Protein AF-A0A166WV83-F1 (afdb_monomer)

Structure (mmCIF, N/CA/C/O backbone):
data_AF-A0A166WV83-F1
#
_entry.id   AF-A0A166WV83-F1
#
loop_
_atom_site.group_PDB
_atom_site.id
_atom_site.type_symbol
_atom_site.label_atom_id
_atom_site.label_alt_id
_atom_site.label_comp_id
_atom_site.label_asym_id
_atom_site.label_entity_id
_atom_site.label_seq_id
_atom_site.pdbx_PDB_ins_code
_atom_site.Cartn_x
_atom_site.Cartn_y
_atom_site.Cartn_z
_atom_site.occupancy
_atom_site.B_iso_or_equiv
_atom_site.auth_seq_id
_atom_site.auth_comp_id
_atom_site.auth_asym_id
_atom_site.auth_atom_id
_atom_site.pdbx_PDB_model_num
ATOM 1 N N . MET A 1 1 ? 22.698 -2.452 -12.117 1.00 82.88 1 MET A N 1
ATOM 2 C CA . MET A 1 1 ? 23.534 -3.157 -13.103 1.00 82.88 1 MET A CA 1
ATOM 3 C C . MET A 1 1 ? 23.878 -2.176 -14.211 1.00 82.88 1 MET A C 1
ATOM 5 O O . MET A 1 1 ? 22.991 -1.380 -14.522 1.00 82.88 1 MET A O 1
ATOM 9 N N . PRO A 1 2 ? 25.114 -2.207 -14.736 1.00 89.31 2 PRO A N 1
ATOM 10 C CA . PRO A 1 2 ? 25.558 -1.357 -15.845 1.00 89.31 2 PRO A CA 1
ATOM 11 C C . PRO A 1 2 ? 24.653 -1.468 -17.080 1.00 89.31 2 PRO A C 1
ATOM 13 O O . PRO A 1 2 ? 24.077 -2.538 -17.332 1.00 89.31 2 PRO A O 1
ATOM 16 N N . GLN A 1 3 ? 24.520 -0.374 -17.833 1.00 90.44 3 GLN A N 1
ATOM 17 C CA . GLN A 1 3 ? 23.728 -0.304 -19.067 1.00 90.44 3 GLN A CA 1
ATOM 18 C C . GLN A 1 3 ? 24.507 0.348 -20.216 1.00 90.44 3 GLN A C 1
ATOM 20 O O . GLN A 1 3 ? 25.328 1.237 -20.006 1.00 90.44 3 GLN A O 1
ATOM 25 N N . ASP A 1 4 ? 24.199 -0.065 -21.442 1.00 90.50 4 ASP A N 1
ATOM 26 C CA . ASP A 1 4 ? 24.723 0.485 -22.691 1.00 90.50 4 ASP A CA 1
ATOM 27 C C . ASP A 1 4 ? 26.262 0.634 -22.659 1.00 90.50 4 ASP A C 1
ATOM 29 O O . ASP A 1 4 ? 26.983 -0.357 -22.546 1.00 90.50 4 ASP A O 1
ATOM 33 N N . PHE A 1 5 ? 26.774 1.868 -22.727 1.00 89.19 5 PHE A N 1
ATOM 34 C CA . PHE A 1 5 ? 28.209 2.179 -22.738 1.00 89.19 5 PHE A CA 1
ATOM 35 C C . PHE A 1 5 ? 28.907 2.008 -21.379 1.00 89.19 5 PHE A C 1
ATOM 37 O O . PHE A 1 5 ? 30.134 2.062 -21.322 1.00 89.19 5 PHE A O 1
ATOM 44 N N . GLU A 1 6 ? 28.162 1.791 -20.292 1.00 89.69 6 GLU A N 1
ATOM 45 C CA . GLU A 1 6 ? 28.741 1.444 -18.987 1.00 89.69 6 GLU A CA 1
ATOM 46 C C . GLU A 1 6 ? 29.258 -0.004 -18.957 1.00 89.69 6 GLU A C 1
ATOM 48 O O . GLU A 1 6 ? 30.032 -0.367 -18.071 1.00 89.69 6 GLU A O 1
ATOM 53 N N . ILE A 1 7 ? 28.836 -0.841 -19.912 1.00 89.75 7 ILE A N 1
ATOM 54 C CA . ILE A 1 7 ? 29.306 -2.220 -20.052 1.00 89.75 7 ILE A CA 1
ATOM 55 C C . ILE A 1 7 ? 30.644 -2.189 -20.795 1.00 89.75 7 ILE A C 1
ATOM 57 O O . ILE A 1 7 ? 30.707 -1.943 -22.000 1.00 89.75 7 ILE A O 1
ATOM 61 N N . THR A 1 8 ? 31.730 -2.432 -20.064 1.00 88.31 8 THR A N 1
ATOM 62 C CA . THR A 1 8 ? 33.105 -2.391 -20.591 1.00 88.31 8 THR A CA 1
ATOM 63 C C . THR A 1 8 ? 33.718 -3.777 -20.792 1.00 88.31 8 THR A C 1
ATOM 65 O O . THR A 1 8 ? 34.842 -3.880 -21.289 1.00 88.31 8 THR A O 1
ATOM 68 N N . ASP A 1 9 ? 32.981 -4.844 -20.464 1.00 88.81 9 ASP A N 1
ATOM 69 C CA . ASP A 1 9 ? 33.415 -6.227 -20.645 1.00 88.81 9 ASP A CA 1
ATOM 70 C C . ASP A 1 9 ? 33.797 -6.505 -22.114 1.00 88.81 9 ASP A C 1
ATOM 72 O O . ASP A 1 9 ? 33.071 -6.119 -23.034 1.00 88.81 9 ASP A O 1
ATOM 76 N N . PRO A 1 10 ? 34.923 -7.189 -22.386 1.00 87.12 10 PRO A N 1
ATOM 77 C CA . PRO A 1 10 ? 35.398 -7.407 -23.753 1.00 87.12 10 PRO A CA 1
ATOM 78 C C . PRO A 1 10 ? 34.563 -8.437 -24.523 1.00 87.12 10 PRO A C 1
ATOM 80 O O . PRO A 1 10 ? 34.426 -8.325 -25.744 1.00 87.12 10 PRO A O 1
ATOM 83 N N . LYS A 1 11 ? 34.021 -9.441 -23.825 1.00 91.88 11 LYS A N 1
ATOM 84 C CA . LYS A 1 11 ? 33.163 -10.497 -24.374 1.00 91.88 11 LYS A CA 1
ATOM 85 C C . LYS A 1 11 ? 31.974 -10.715 -23.447 1.00 91.88 11 LYS A C 1
ATOM 87 O O . LYS A 1 11 ? 32.163 -10.938 -22.253 1.00 91.88 11 LYS A O 1
ATOM 92 N N . ILE A 1 12 ? 30.774 -10.683 -24.010 1.00 92.75 12 ILE A N 1
ATOM 93 C CA . ILE A 1 12 ? 29.511 -10.828 -23.286 1.00 92.75 12 ILE A CA 1
ATOM 94 C C . ILE A 1 12 ? 28.619 -11.849 -23.982 1.00 92.75 12 ILE A C 1
ATOM 96 O O . ILE A 1 12 ? 28.647 -11.968 -25.205 1.00 92.75 12 ILE A O 1
ATOM 100 N N . MET A 1 13 ? 27.812 -12.568 -23.212 1.00 93.50 13 MET A N 1
ATOM 101 C CA . MET A 1 13 ? 26.673 -13.307 -23.750 1.00 93.50 13 MET A CA 1
ATOM 102 C C . MET A 1 13 ? 25.487 -12.359 -23.877 1.00 93.50 13 MET A C 1
ATOM 104 O O . MET A 1 13 ? 25.220 -11.579 -22.959 1.00 93.50 13 MET A O 1
ATOM 108 N N . VAL A 1 14 ? 24.771 -12.435 -24.995 1.00 93.50 14 VAL A N 1
ATOM 109 C CA . VAL A 1 14 ? 23.623 -11.564 -25.269 1.00 93.50 14 VAL A CA 1
ATOM 110 C C . VAL A 1 14 ? 22.351 -12.392 -25.305 1.00 93.50 14 VAL A C 1
ATOM 112 O O . VAL A 1 14 ? 22.252 -13.351 -26.060 1.00 93.50 14 VAL A O 1
ATOM 115 N N . LEU A 1 15 ? 21.376 -12.019 -24.488 1.00 92.75 15 LEU A N 1
ATOM 116 C CA . LEU A 1 15 ? 20.026 -12.551 -24.503 1.00 92.75 15 LEU A CA 1
ATOM 117 C C . LEU A 1 15 ? 19.149 -11.636 -25.362 1.00 92.75 15 LEU A C 1
ATOM 119 O O . LEU A 1 15 ? 18.958 -10.464 -25.034 1.00 92.75 15 LEU A O 1
ATOM 123 N N . GLU A 1 16 ? 18.598 -12.185 -26.437 1.00 88.12 16 GLU A N 1
ATOM 124 C CA . GLU A 1 16 ? 17.662 -11.499 -27.326 1.00 88.12 16 GLU A CA 1
ATOM 125 C C . GLU A 1 16 ? 16.414 -12.372 -27.477 1.00 88.12 16 GLU A C 1
ATOM 127 O O . GLU A 1 16 ? 16.495 -13.521 -27.913 1.00 88.12 16 GLU A O 1
ATOM 132 N N . ASN A 1 17 ? 15.252 -11.864 -27.055 1.00 83.19 17 ASN A N 1
ATOM 133 C CA . ASN A 1 17 ? 13.959 -12.556 -27.171 1.00 83.19 17 ASN A CA 1
ATOM 134 C C . ASN A 1 17 ? 13.954 -14.007 -26.633 1.00 83.19 17 ASN A C 1
ATOM 136 O O . ASN A 1 17 ? 13.277 -14.883 -27.166 1.00 83.19 17 ASN A O 1
ATOM 140 N N . GLY A 1 18 ? 14.727 -14.274 -25.574 1.00 82.44 18 GLY A N 1
ATOM 141 C CA . GLY A 1 18 ? 14.840 -15.599 -24.949 1.00 82.44 18 GLY A CA 1
ATOM 142 C C . GLY A 1 18 ? 15.911 -16.517 -25.550 1.00 82.44 18 GLY A C 1
ATOM 143 O O . GLY A 1 18 ? 16.165 -17.582 -24.991 1.00 82.44 18 GLY A O 1
ATOM 144 N N . SER A 1 19 ? 16.578 -16.104 -26.630 1.00 88.50 19 SER A N 1
ATOM 145 C CA . SER A 1 19 ? 17.713 -16.825 -27.215 1.00 88.50 19 SER A CA 1
ATOM 146 C C . SER A 1 19 ? 19.030 -16.225 -26.730 1.00 88.50 19 SER A C 1
ATOM 148 O O . SER A 1 19 ? 19.246 -15.020 -26.836 1.00 88.50 19 SER A O 1
ATOM 150 N N . VAL A 1 20 ? 19.915 -17.061 -26.183 1.00 90.56 20 VAL A N 1
ATOM 151 C CA . VAL A 1 20 ? 21.263 -16.640 -25.778 1.00 90.56 20 VAL A CA 1
ATOM 152 C C . VAL A 1 20 ? 22.207 -16.808 -26.963 1.00 90.56 20 VAL A C 1
ATOM 154 O O . VAL A 1 20 ? 22.471 -17.926 -27.402 1.00 90.56 20 VAL A O 1
ATOM 157 N N . ALA A 1 21 ? 22.734 -15.698 -27.463 1.00 89.31 21 ALA A N 1
ATOM 158 C CA . ALA A 1 21 ? 23.853 -15.669 -28.387 1.00 89.31 21 ALA A CA 1
ATOM 159 C C . ALA A 1 21 ? 25.169 -15.629 -27.597 1.00 89.31 21 ALA A C 1
ATOM 161 O O . ALA A 1 21 ? 25.257 -14.984 -26.548 1.00 89.31 21 ALA A O 1
ATOM 162 N N . GLY A 1 22 ? 26.163 -16.365 -28.106 1.00 78.62 22 GLY A N 1
ATOM 163 C CA . GLY A 1 22 ? 27.440 -16.654 -27.450 1.00 78.62 22 GLY A CA 1
ATOM 164 C C . GLY A 1 22 ? 28.304 -15.430 -27.117 1.00 78.62 22 GLY A C 1
ATOM 165 O O . GLY A 1 22 ? 27.828 -14.299 -27.138 1.00 78.62 22 GLY A O 1
ATOM 166 N N . PRO A 1 23 ? 29.594 -15.630 -26.796 1.00 88.00 23 PRO A N 1
ATOM 167 C CA . PRO A 1 23 ? 30.462 -14.532 -26.394 1.00 88.00 23 PRO A CA 1
ATOM 168 C C . PRO A 1 23 ? 30.727 -13.592 -27.579 1.00 88.00 23 PRO A C 1
ATOM 170 O O . PRO A 1 23 ? 31.572 -13.858 -28.435 1.00 88.00 23 PRO A O 1
ATOM 173 N N . LEU A 1 24 ? 30.004 -12.478 -27.618 1.00 92.12 24 LEU A N 1
ATOM 174 C CA . LEU A 1 24 ? 30.136 -11.407 -28.597 1.00 92.12 24 LEU A CA 1
ATOM 175 C C . LEU A 1 24 ? 30.929 -10.249 -27.999 1.00 92.12 24 LEU A C 1
ATOM 177 O O . LEU A 1 24 ? 30.899 -10.003 -26.794 1.00 92.12 24 LEU A O 1
ATOM 181 N N . THR A 1 25 ? 31.630 -9.498 -28.844 1.00 92.56 25 THR A N 1
ATOM 182 C CA . THR A 1 25 ? 32.292 -8.270 -28.399 1.00 92.56 25 THR A CA 1
ATOM 183 C C . THR A 1 25 ? 31.255 -7.193 -28.113 1.00 92.56 25 THR A C 1
ATOM 185 O O . THR A 1 25 ? 30.440 -6.883 -28.981 1.00 92.56 25 THR A O 1
ATOM 188 N N . THR A 1 26 ? 31.333 -6.541 -26.953 1.00 90.88 26 THR A N 1
ATOM 189 C CA . THR A 1 26 ? 30.381 -5.484 -26.563 1.00 90.88 26 THR A CA 1
ATOM 190 C C . THR A 1 26 ? 30.281 -4.372 -27.607 1.00 90.88 26 THR A C 1
ATOM 192 O O . THR A 1 26 ? 29.186 -3.944 -27.954 1.00 90.88 26 THR A O 1
ATOM 195 N N . LYS A 1 27 ? 31.405 -3.980 -28.224 1.00 90.81 27 LYS A N 1
ATOM 196 C CA . LYS A 1 27 ? 31.426 -3.008 -29.333 1.00 90.81 27 LYS A CA 1
ATOM 197 C C . LYS A 1 27 ? 30.583 -3.443 -30.536 1.00 90.81 27 LYS A C 1
ATOM 199 O O . LYS A 1 27 ? 29.893 -2.616 -31.120 1.00 90.81 27 LYS A O 1
ATOM 204 N N . TYR A 1 28 ? 30.635 -4.725 -30.901 1.00 91.69 28 TYR A N 1
ATOM 205 C CA . TYR A 1 28 ? 29.861 -5.270 -32.018 1.00 91.69 28 TYR A CA 1
ATOM 206 C C . TYR A 1 28 ? 28.361 -5.242 -31.713 1.00 91.69 28 TYR A C 1
ATOM 208 O O . TYR A 1 28 ? 27.565 -4.828 -32.553 1.00 91.69 28 TYR A O 1
ATOM 216 N N . VAL A 1 29 ? 27.986 -5.606 -30.488 1.00 90.38 29 VAL A N 1
ATOM 217 C CA . VAL A 1 29 ? 26.593 -5.577 -30.027 1.00 90.38 29 VAL A CA 1
ATOM 218 C C . VAL A 1 29 ? 26.066 -4.140 -30.013 1.00 90.38 29 VAL A C 1
ATOM 220 O O . VAL A 1 29 ? 25.049 -3.862 -30.637 1.00 90.38 29 VAL A O 1
ATOM 223 N N . LEU A 1 30 ? 26.806 -3.205 -29.406 1.00 90.06 30 LEU A N 1
ATOM 224 C CA . LEU A 1 30 ? 26.439 -1.785 -29.360 1.00 90.06 30 LEU A CA 1
ATOM 225 C C . LEU A 1 30 ? 26.357 -1.142 -30.752 1.00 90.06 30 LEU A C 1
ATOM 227 O O . LEU A 1 30 ? 25.531 -0.262 -30.954 1.00 90.06 30 LEU A O 1
ATOM 231 N N . SER A 1 31 ? 27.174 -1.578 -31.719 1.00 89.75 31 SER A N 1
ATOM 232 C CA . SER A 1 31 ? 27.101 -1.067 -33.099 1.00 89.75 31 SER A CA 1
ATOM 233 C C . SER A 1 31 ? 25.865 -1.527 -33.874 1.00 89.75 31 SER A C 1
ATOM 235 O O . SER A 1 31 ? 25.466 -0.863 -34.826 1.00 89.75 31 SER A O 1
ATOM 237 N N . LYS A 1 32 ? 25.283 -2.669 -33.494 1.00 88.81 32 LYS A N 1
ATOM 238 C CA . LYS A 1 32 ? 24.082 -3.229 -34.129 1.00 88.81 32 LYS A CA 1
ATOM 239 C C . LYS A 1 32 ? 22.786 -2.768 -33.468 1.00 88.81 32 LYS A C 1
ATOM 241 O O . LYS A 1 32 ? 21.733 -2.874 -34.084 1.00 88.81 32 LYS A O 1
ATOM 246 N N . LEU A 1 33 ? 22.885 -2.288 -32.234 1.00 89.00 33 LEU A N 1
ATOM 247 C CA . LEU A 1 33 ? 21.777 -1.822 -31.418 1.00 89.00 33 LEU A CA 1
ATOM 248 C C . LEU A 1 33 ? 21.267 -0.459 -31.912 1.00 89.00 33 LEU A C 1
ATOM 250 O O . LEU A 1 33 ? 22.064 0.463 -32.117 1.00 89.00 33 LEU A O 1
ATOM 254 N N . ASP A 1 34 ? 19.948 -0.277 -32.011 1.00 88.94 34 ASP A N 1
ATOM 255 C CA . ASP A 1 34 ? 19.394 1.073 -32.171 1.00 88.94 34 ASP A CA 1
ATOM 256 C C . ASP A 1 34 ? 19.321 1.765 -30.805 1.00 88.94 34 ASP A C 1
ATOM 258 O O . ASP A 1 34 ? 18.407 1.548 -30.009 1.00 88.94 34 ASP A O 1
ATOM 262 N N . VAL A 1 35 ? 20.269 2.670 -30.552 1.00 85.50 35 VAL A N 1
ATOM 263 C CA . VAL A 1 35 ? 20.374 3.442 -29.303 1.00 85.50 35 VAL A CA 1
ATOM 264 C C . VAL A 1 35 ? 19.108 4.228 -28.937 1.00 85.50 35 VAL A C 1
ATOM 266 O O . VAL A 1 35 ? 18.963 4.644 -27.781 1.00 85.50 35 VAL A O 1
ATOM 269 N N . LYS A 1 36 ? 18.180 4.475 -29.871 1.00 86.44 36 LYS A N 1
ATOM 270 C CA . LYS A 1 36 ? 16.923 5.185 -29.583 1.00 86.44 36 LYS A CA 1
ATOM 271 C C . LYS A 1 36 ? 15.842 4.257 -29.042 1.00 86.44 36 LYS A C 1
ATOM 273 O O . LYS A 1 36 ? 15.095 4.669 -28.152 1.00 86.44 36 LYS A O 1
ATOM 278 N N . THR A 1 37 ? 15.739 3.040 -29.562 1.00 88.50 37 THR A N 1
ATOM 279 C CA . THR A 1 37 ? 14.654 2.104 -29.231 1.00 88.50 37 THR A CA 1
ATOM 280 C C . THR A 1 37 ? 15.093 1.004 -28.286 1.00 88.50 37 THR A C 1
ATOM 282 O O . THR A 1 37 ? 14.283 0.532 -27.493 1.00 88.50 37 THR A O 1
ATOM 285 N N . GLU A 1 38 ? 16.360 0.630 -28.320 1.00 91.62 38 GLU A N 1
ATOM 286 C CA . GLU A 1 38 ? 16.912 -0.514 -27.615 1.00 91.62 38 GLU A CA 1
ATOM 287 C C . GLU A 1 38 ? 17.983 -0.068 -26.618 1.00 91.62 38 GLU A C 1
ATOM 289 O O . GLU A 1 38 ? 18.576 1.010 -26.718 1.00 91.62 38 GLU A O 1
ATOM 294 N N . SER A 1 39 ? 18.177 -0.884 -25.590 1.00 91.19 39 SER A N 1
ATOM 295 C CA . SER A 1 39 ? 19.200 -0.699 -24.568 1.00 91.19 39 SER A CA 1
ATOM 296 C C . SER A 1 39 ? 19.771 -2.055 -24.189 1.00 91.19 39 SER A C 1
ATOM 298 O O . SER A 1 39 ? 19.022 -3.018 -24.005 1.00 91.19 39 SER A O 1
ATOM 300 N N . LEU A 1 40 ? 21.091 -2.123 -24.060 1.00 92.56 40 LEU A N 1
ATOM 301 C CA . LEU A 1 40 ? 21.800 -3.307 -23.598 1.00 92.56 40 LEU A CA 1
ATOM 302 C C . LEU A 1 40 ? 21.925 -3.234 -22.075 1.00 92.56 40 LEU A C 1
ATOM 304 O O . LEU A 1 40 ? 22.541 -2.316 -21.537 1.00 92.56 40 LEU A O 1
ATOM 308 N N . ARG A 1 41 ? 21.348 -4.195 -21.354 1.00 92.12 41 ARG A N 1
ATOM 309 C CA . ARG A 1 41 ? 21.341 -4.199 -19.884 1.00 92.12 41 ARG A CA 1
ATOM 310 C C . ARG A 1 41 ? 22.022 -5.435 -19.337 1.00 92.12 41 ARG A C 1
ATOM 312 O O . ARG A 1 41 ? 21.642 -6.551 -19.672 1.00 92.12 41 ARG A O 1
ATOM 319 N N . MET A 1 42 ? 22.981 -5.256 -18.437 1.00 92.94 42 MET A N 1
ATOM 320 C CA . MET A 1 42 ? 23.618 -6.390 -17.775 1.00 92.94 42 MET A CA 1
ATOM 321 C C . MET A 1 42 ? 22.643 -7.050 -16.783 1.00 92.94 42 MET A C 1
ATOM 323 O O . MET A 1 42 ? 22.130 -6.400 -15.870 1.00 92.94 42 MET A O 1
ATOM 327 N N . ILE A 1 43 ? 22.403 -8.353 -16.942 1.00 92.00 43 ILE A N 1
ATOM 328 C CA . ILE A 1 43 ? 21.654 -9.185 -15.989 1.00 92.00 43 ILE A CA 1
ATOM 329 C C . ILE A 1 43 ? 22.614 -9.787 -14.962 1.00 92.00 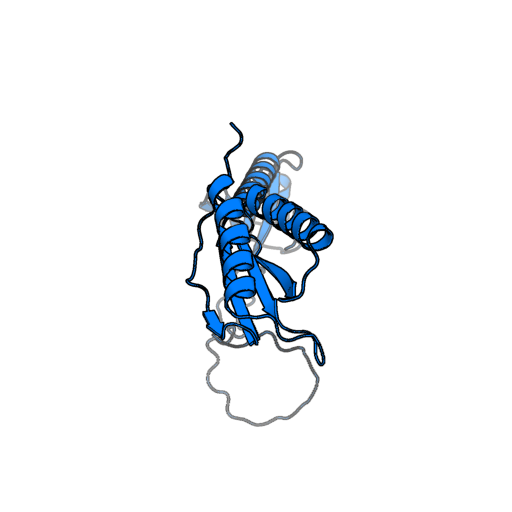43 ILE A C 1
ATOM 331 O O . ILE A 1 43 ? 22.310 -9.795 -13.766 1.00 92.00 43 ILE A O 1
ATOM 335 N N . ARG A 1 44 ? 23.758 -10.318 -15.417 1.00 90.25 44 ARG A N 1
ATOM 336 C CA . ARG A 1 44 ? 24.753 -10.978 -14.558 1.00 90.25 44 ARG A CA 1
ATOM 337 C C . ARG A 1 44 ? 26.167 -10.500 -14.895 1.00 90.25 44 ARG A C 1
ATOM 339 O O . ARG A 1 44 ? 26.487 -10.446 -16.082 1.00 90.25 44 ARG A O 1
ATOM 346 N N . PRO A 1 45 ? 26.998 -10.188 -13.884 1.00 89.69 45 PRO A N 1
ATOM 347 C CA . PRO A 1 45 ? 28.385 -9.798 -14.102 1.00 89.69 45 PRO A CA 1
ATOM 348 C C . PRO A 1 45 ? 29.242 -10.989 -14.545 1.00 89.69 45 PRO A C 1
ATOM 350 O O . PRO A 1 45 ? 28.852 -12.146 -14.372 1.00 89.69 45 PRO A O 1
ATOM 353 N N . TYR A 1 46 ? 30.417 -10.687 -15.092 1.00 89.88 46 TYR A N 1
ATOM 354 C CA . TYR A 1 46 ? 31.450 -11.670 -15.403 1.00 89.88 46 TYR A CA 1
ATOM 355 C C . TYR A 1 46 ? 31.938 -12.387 -14.134 1.00 89.88 46 TYR A C 1
ATOM 357 O O . TYR A 1 46 ? 32.170 -11.748 -13.105 1.00 89.88 46 TYR A O 1
ATOM 365 N N . VAL A 1 47 ? 32.115 -13.707 -14.217 1.00 87.88 47 VAL A N 1
ATOM 366 C CA . VAL A 1 47 ? 32.696 -14.528 -13.147 1.00 87.88 47 VAL A CA 1
ATOM 367 C C . VAL A 1 47 ? 33.971 -15.188 -13.676 1.00 87.88 47 VAL A C 1
ATOM 369 O O . VAL A 1 47 ? 33.883 -16.059 -14.548 1.00 87.88 47 VAL A O 1
ATOM 372 N N . PRO A 1 48 ? 35.158 -14.808 -13.166 1.00 84.69 48 PRO A N 1
ATOM 373 C CA . PRO A 1 48 ? 36.403 -15.425 -13.589 1.00 84.69 48 PRO A CA 1
ATOM 374 C C . PRO A 1 48 ? 36.536 -16.845 -13.035 1.00 84.69 48 PRO A C 1
ATOM 376 O O . PRO A 1 48 ? 36.035 -17.169 -11.949 1.00 84.69 48 PRO A O 1
ATOM 379 N N . LYS A 1 49 ? 37.273 -17.679 -13.777 1.00 82.19 49 LYS A N 1
ATOM 380 C CA . LYS A 1 49 ? 37.627 -19.046 -13.383 1.00 82.19 49 LYS A CA 1
ATOM 381 C C . LYS A 1 49 ? 38.279 -19.063 -11.997 1.00 82.19 49 LYS A C 1
ATOM 383 O O . LYS A 1 49 ? 39.243 -18.343 -11.757 1.00 82.19 49 LYS A O 1
ATOM 388 N N . GLY A 1 50 ? 37.768 -19.904 -11.101 1.00 73.56 50 GLY A N 1
ATOM 389 C CA . GLY A 1 50 ? 38.291 -20.037 -9.735 1.00 73.56 50 GLY A CA 1
ATOM 390 C C . GLY A 1 50 ? 37.766 -19.031 -8.715 1.00 73.56 50 GLY A C 1
ATOM 391 O O . GLY A 1 50 ? 38.236 -19.032 -7.580 1.00 73.56 50 GLY A O 1
ATOM 392 N N . SER A 1 51 ? 36.752 -18.237 -9.068 1.00 72.00 51 SER A N 1
ATOM 393 C CA . SER A 1 51 ? 35.988 -17.477 -8.072 1.00 72.00 51 SER A CA 1
ATOM 394 C C . SER A 1 51 ? 35.368 -18.416 -7.024 1.00 72.00 51 SER A C 1
ATOM 396 O O . SER A 1 51 ? 34.801 -19.449 -7.404 1.00 72.00 51 SER A O 1
ATOM 398 N N . PRO A 1 52 ? 35.439 -18.088 -5.718 1.00 70.56 52 PRO A N 1
ATOM 399 C CA . PRO A 1 52 ? 34.788 -18.882 -4.684 1.00 70.56 52 PRO A CA 1
ATOM 400 C C . PRO A 1 52 ? 33.271 -18.898 -4.883 1.00 70.56 52 PRO A C 1
ATOM 402 O O . PRO A 1 52 ? 32.643 -17.845 -5.004 1.00 70.56 52 PRO A O 1
ATOM 405 N N . LEU A 1 53 ? 32.666 -20.089 -4.871 1.00 66.19 53 LEU A N 1
ATOM 406 C CA . LEU A 1 53 ? 31.210 -20.218 -4.887 1.00 66.19 53 LEU A CA 1
ATOM 407 C C . LEU A 1 53 ? 30.605 -19.471 -3.687 1.00 66.19 53 LEU A C 1
ATOM 409 O O . LEU A 1 53 ? 31.078 -19.654 -2.558 1.00 66.19 53 LEU A O 1
ATOM 413 N N . PRO A 1 54 ? 29.526 -18.687 -3.876 1.00 63.78 54 PRO A N 1
ATOM 414 C CA . PRO A 1 54 ? 28.820 -18.103 -2.750 1.00 63.78 54 PRO A CA 1
ATOM 415 C C . PRO A 1 54 ? 28.311 -19.238 -1.856 1.00 63.78 54 PRO A C 1
ATOM 417 O O . PRO A 1 54 ? 27.523 -20.083 -2.292 1.00 63.78 54 PRO A O 1
ATOM 420 N N . ARG A 1 55 ? 28.771 -19.276 -0.597 1.00 58.09 55 ARG A N 1
ATOM 421 C CA . ARG A 1 55 ? 28.285 -20.245 0.393 1.00 58.09 55 ARG A CA 1
ATOM 422 C C . ARG A 1 55 ? 26.765 -20.106 0.474 1.00 58.09 55 ARG A C 1
ATOM 424 O O . ARG A 1 55 ? 26.251 -19.028 0.778 1.00 58.09 55 ARG A O 1
ATOM 431 N N . LYS A 1 56 ? 26.040 -21.186 0.176 1.00 46.28 56 LYS A N 1
ATOM 432 C CA . LYS A 1 56 ? 24.572 -21.228 0.193 1.00 46.28 56 LYS A CA 1
ATOM 433 C C . LYS A 1 56 ? 24.081 -21.021 1.634 1.00 46.28 56 LYS A C 1
ATOM 435 O O . LYS A 1 56 ? 23.893 -21.989 2.357 1.00 46.28 56 LYS A O 1
ATOM 440 N N . GLY A 1 57 ? 23.920 -19.761 2.055 1.00 52.19 57 GLY A N 1
ATOM 441 C CA . GLY A 1 57 ? 23.354 -19.405 3.364 1.00 52.19 57 GLY A CA 1
ATOM 442 C C . GLY A 1 57 ? 23.975 -18.238 4.151 1.00 52.19 57 GLY A C 1
ATOM 443 O O . GLY A 1 57 ? 23.588 -18.067 5.301 1.00 52.19 57 GLY A O 1
ATOM 444 N N . GLY A 1 58 ? 24.893 -17.426 3.610 1.00 39.41 58 GLY A N 1
ATOM 445 C CA . GLY A 1 58 ? 25.506 -16.313 4.364 1.00 39.41 58 GLY A CA 1
ATOM 446 C C . GLY A 1 58 ? 25.170 -14.929 3.807 1.00 39.41 58 GLY A C 1
ATOM 447 O O . GLY A 1 58 ? 25.441 -14.657 2.642 1.00 39.41 58 GLY A O 1
ATOM 448 N N . LYS A 1 59 ? 24.600 -14.043 4.635 1.00 36.88 59 LYS A N 1
ATOM 449 C CA . LYS A 1 59 ? 24.490 -12.599 4.354 1.00 36.88 59 LYS A CA 1
ATOM 450 C C . LYS A 1 59 ? 25.864 -12.017 3.997 1.00 36.88 59 LYS A C 1
ATOM 452 O O . LYS A 1 59 ? 26.862 -12.413 4.588 1.00 36.88 59 LYS A O 1
ATOM 457 N N . ALA A 1 60 ? 25.873 -11.050 3.078 1.00 37.56 60 ALA A N 1
ATOM 458 C CA . ALA A 1 60 ? 27.035 -10.232 2.745 1.00 37.56 60 ALA A CA 1
ATOM 459 C C . ALA A 1 60 ? 27.681 -9.677 4.025 1.00 37.56 60 ALA A C 1
ATOM 461 O O . ALA A 1 60 ? 27.053 -8.893 4.739 1.00 37.56 60 ALA A O 1
ATOM 462 N N . ALA A 1 61 ? 28.903 -10.119 4.313 1.00 34.12 61 ALA A N 1
ATOM 463 C CA . ALA A 1 61 ? 29.747 -9.551 5.348 1.00 34.12 61 ALA A CA 1
ATOM 464 C C . ALA A 1 61 ? 30.741 -8.597 4.682 1.00 34.12 61 ALA A C 1
ATOM 466 O O . ALA A 1 61 ? 31.392 -8.930 3.692 1.00 34.12 61 ALA A O 1
ATOM 467 N N . THR A 1 62 ? 30.757 -7.389 5.223 1.00 27.31 62 THR A N 1
ATOM 468 C CA . THR A 1 62 ? 31.711 -6.309 5.010 1.00 27.31 62 THR A CA 1
ATOM 469 C C . THR A 1 62 ? 33.148 -6.795 5.170 1.00 27.31 62 THR A C 1
ATOM 471 O O . THR A 1 62 ? 33.445 -7.592 6.054 1.00 27.31 62 THR A O 1
ATOM 474 N N . ALA A 1 63 ? 34.019 -6.309 4.287 1.00 34.53 63 ALA A N 1
ATOM 475 C CA . ALA A 1 63 ? 35.452 -6.531 4.342 1.00 34.53 63 ALA A CA 1
ATOM 476 C C . ALA A 1 63 ? 36.045 -5.789 5.544 1.00 34.53 63 ALA A C 1
ATOM 478 O O . ALA A 1 63 ? 35.973 -4.563 5.587 1.00 34.53 63 ALA A O 1
ATOM 479 N N . GLU A 1 64 ? 36.638 -6.531 6.475 1.00 27.44 64 GLU A N 1
ATOM 480 C CA . GLU A 1 64 ? 37.578 -6.003 7.461 1.00 27.44 64 GLU A CA 1
ATOM 481 C C . GLU A 1 64 ? 38.827 -6.892 7.478 1.00 27.44 64 GLU A C 1
ATOM 483 O O . GLU A 1 64 ? 38.752 -8.116 7.362 1.00 27.44 64 GLU A O 1
ATOM 488 N N . ASP A 1 65 ? 39.957 -6.199 7.517 1.00 33.59 65 ASP A N 1
ATOM 489 C CA . ASP A 1 65 ? 41.347 -6.632 7.437 1.00 33.59 65 ASP A CA 1
ATOM 490 C C . ASP A 1 65 ? 41.769 -7.513 8.630 1.00 33.59 65 ASP A C 1
ATOM 492 O O . ASP A 1 65 ? 41.358 -7.265 9.764 1.00 33.59 65 ASP A O 1
ATOM 496 N N . GLY A 1 66 ? 42.606 -8.530 8.390 1.00 26.70 66 GLY A N 1
ATOM 497 C CA . GLY A 1 66 ? 43.204 -9.336 9.460 1.00 26.70 66 GLY A CA 1
ATOM 498 C C . GLY A 1 66 ? 43.836 -10.641 8.973 1.00 26.70 66 GLY A C 1
ATOM 499 O O . GLY A 1 66 ? 43.132 -11.592 8.642 1.00 26.70 66 GLY A O 1
ATOM 500 N N . GLY A 1 67 ? 45.170 -10.674 8.928 1.00 32.12 67 GLY A N 1
ATOM 501 C CA . GLY A 1 67 ? 45.980 -11.821 8.511 1.00 32.12 67 GLY A CA 1
ATOM 502 C C . GLY A 1 67 ? 46.005 -13.008 9.484 1.00 32.12 67 GLY A C 1
ATOM 503 O O . GLY A 1 67 ? 45.663 -12.891 10.659 1.00 32.12 67 GLY A O 1
ATOM 504 N N . GLY A 1 68 ? 46.469 -14.146 8.963 1.00 26.72 68 GLY A N 1
ATOM 505 C CA . GLY A 1 68 ? 46.754 -15.379 9.701 1.00 26.72 68 GLY A CA 1
ATOM 506 C C . GLY A 1 68 ? 46.834 -16.579 8.755 1.00 26.72 68 GLY A C 1
ATOM 507 O O . GLY A 1 68 ? 45.823 -16.970 8.175 1.00 26.72 68 GLY A O 1
ATOM 508 N N . GLU A 1 69 ? 48.043 -17.112 8.571 1.00 30.69 69 GLU A N 1
ATOM 509 C CA . GLU A 1 69 ? 48.343 -18.344 7.833 1.00 30.69 69 GLU A CA 1
ATOM 510 C C . GLU A 1 69 ? 47.953 -19.608 8.631 1.00 30.69 69 GLU A C 1
ATOM 512 O O . GLU A 1 69 ? 47.713 -19.560 9.836 1.00 30.69 69 GLU A O 1
ATOM 517 N N . ASP A 1 70 ? 47.941 -20.729 7.901 1.00 30.92 70 ASP A N 1
ATOM 518 C CA . ASP A 1 70 ? 47.909 -22.132 8.338 1.00 30.92 70 ASP A CA 1
ATOM 519 C C . ASP A 1 70 ? 46.540 -22.771 8.638 1.00 30.92 70 ASP A C 1
ATOM 521 O O . ASP A 1 70 ? 45.999 -22.729 9.742 1.00 30.92 70 ASP A O 1
ATOM 525 N N . GLY A 1 71 ? 46.011 -23.485 7.637 1.00 30.83 71 GLY A N 1
ATOM 526 C CA . GLY A 1 71 ? 44.873 -24.387 7.812 1.00 30.83 71 GLY A CA 1
ATOM 527 C C . GLY A 1 71 ? 44.417 -25.052 6.514 1.00 30.83 71 GLY A C 1
ATOM 528 O O . GLY A 1 71 ? 43.576 -24.511 5.807 1.00 30.83 71 GLY A O 1
ATOM 529 N N . GLU A 1 72 ? 45.005 -26.214 6.220 1.00 34.50 72 GLU A N 1
ATOM 530 C CA . GLU A 1 72 ? 44.478 -27.336 5.422 1.00 34.50 72 GLU A CA 1
ATOM 531 C C . GLU A 1 72 ? 43.392 -26.993 4.379 1.00 34.50 72 GLU A C 1
ATOM 533 O O . GLU A 1 72 ? 42.199 -26.895 4.674 1.00 34.50 72 GLU A O 1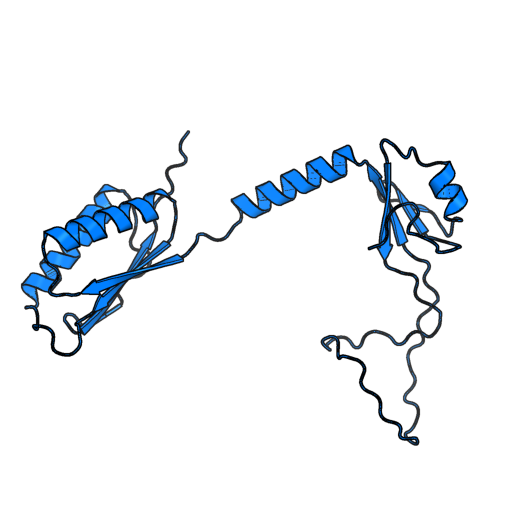
ATOM 538 N N . ALA A 1 73 ? 43.825 -26.819 3.124 1.00 33.88 73 ALA A N 1
ATOM 539 C CA . ALA A 1 73 ? 42.986 -26.429 1.996 1.00 33.88 73 ALA A CA 1
ATOM 540 C C . ALA A 1 73 ? 41.929 -27.498 1.657 1.00 33.88 73 ALA A C 1
ATOM 542 O O . ALA A 1 73 ? 42.114 -28.346 0.783 1.00 33.88 73 ALA A O 1
ATOM 543 N N . ALA A 1 74 ? 40.783 -27.426 2.334 1.00 37.41 74 ALA A N 1
ATOM 544 C CA . ALA A 1 74 ? 39.561 -28.109 1.942 1.00 37.41 74 ALA A CA 1
ATOM 545 C C . ALA A 1 74 ? 39.206 -27.707 0.500 1.00 37.41 74 ALA A C 1
ATOM 547 O O . ALA A 1 74 ? 38.971 -26.533 0.211 1.00 37.41 74 ALA A O 1
ATOM 548 N N . ALA A 1 75 ? 39.211 -28.693 -0.399 1.00 42.53 75 ALA A N 1
ATOM 549 C CA . ALA A 1 75 ? 39.053 -28.554 -1.842 1.00 42.53 75 ALA A CA 1
ATOM 550 C C . ALA A 1 75 ? 37.917 -27.589 -2.235 1.00 42.53 75 ALA A C 1
ATOM 552 O O . ALA A 1 75 ? 36.732 -27.931 -2.219 1.00 42.53 75 ALA A O 1
ATOM 553 N N . ALA A 1 76 ? 38.295 -26.366 -2.611 1.00 46.22 76 ALA A N 1
ATOM 554 C CA . ALA A 1 76 ? 37.393 -25.383 -3.182 1.00 46.22 76 ALA A CA 1
ATOM 555 C C . ALA A 1 76 ? 36.882 -25.915 -4.527 1.00 46.22 76 ALA A C 1
ATOM 557 O O . ALA A 1 76 ? 37.658 -26.156 -5.447 1.00 46.22 76 ALA A O 1
ATOM 558 N N . THR A 1 77 ? 35.571 -26.119 -4.650 1.00 51.94 77 THR A N 1
ATOM 559 C CA . THR A 1 77 ? 34.935 -26.411 -5.940 1.00 51.94 77 THR A CA 1
ATOM 560 C C . THR A 1 77 ? 35.085 -25.178 -6.841 1.00 51.94 77 THR A C 1
ATOM 562 O O . THR A 1 77 ? 34.343 -24.205 -6.714 1.00 51.94 77 THR A O 1
ATOM 565 N N . THR A 1 78 ? 36.104 -25.193 -7.696 1.00 55.44 78 THR A N 1
ATOM 566 C CA . THR A 1 78 ? 36.481 -24.132 -8.638 1.00 55.44 78 THR A CA 1
ATOM 567 C C . THR A 1 78 ? 35.351 -23.881 -9.647 1.00 55.44 78 THR A C 1
ATOM 569 O O . THR A 1 78 ? 34.959 -24.804 -10.358 1.00 55.44 78 THR A O 1
ATOM 572 N N . GLN A 1 79 ? 34.816 -22.653 -9.741 1.00 65.69 79 GLN A N 1
ATOM 573 C CA . GLN A 1 79 ? 33.837 -22.302 -10.785 1.00 65.69 79 GLN A CA 1
ATOM 574 C C . GLN A 1 79 ? 34.496 -22.177 -12.164 1.00 65.69 79 GLN A C 1
ATOM 576 O O . GLN A 1 79 ? 35.608 -21.653 -12.286 1.00 65.69 79 GLN A O 1
ATOM 581 N N . GLU A 1 80 ? 33.776 -22.610 -13.200 1.00 76.00 80 GLU A N 1
ATOM 582 C CA . GLU A 1 80 ? 34.116 -22.356 -14.601 1.00 76.00 80 GLU A CA 1
ATOM 583 C C . GLU A 1 80 ? 33.898 -20.877 -14.966 1.00 76.00 80 GLU A C 1
ATOM 585 O O . GLU A 1 80 ? 33.067 -20.185 -14.370 1.00 76.00 80 GLU A O 1
ATOM 590 N N . GLU A 1 81 ? 34.677 -20.395 -15.937 1.00 82.06 81 GLU A N 1
ATOM 591 C CA . GLU A 1 81 ? 34.614 -19.025 -16.453 1.00 82.06 81 GLU A CA 1
ATOM 592 C C . GLU A 1 81 ? 33.237 -18.748 -17.069 1.00 82.06 81 GLU A C 1
ATOM 594 O O . GLU A 1 81 ? 32.810 -19.439 -17.995 1.00 82.06 81 GLU A O 1
ATOM 599 N N . GLN A 1 82 ? 32.532 -17.735 -16.563 1.00 86.75 82 GLN A N 1
ATOM 600 C CA . GLN A 1 82 ? 31.216 -17.341 -17.067 1.00 86.75 82 GLN A CA 1
ATOM 601 C C . GLN A 1 82 ? 31.259 -15.889 -17.534 1.00 86.75 82 GLN A C 1
ATOM 603 O O . GLN A 1 82 ? 31.440 -14.968 -16.736 1.00 86.75 82 GLN A O 1
ATOM 608 N N . PHE A 1 83 ? 31.057 -15.685 -18.837 1.00 90.19 83 PHE A N 1
ATOM 609 C CA . PHE A 1 83 ? 30.927 -14.355 -19.433 1.00 90.19 83 PHE A CA 1
ATOM 610 C C . PHE A 1 83 ? 29.733 -13.591 -18.851 1.00 90.19 83 PHE A C 1
ATOM 612 O O . PHE A 1 83 ? 28.716 -14.191 -18.493 1.00 90.19 83 PHE A O 1
ATOM 619 N N . ALA A 1 84 ? 29.844 -12.261 -18.791 1.00 91.56 84 ALA A N 1
ATOM 620 C CA . ALA A 1 84 ? 28.731 -11.417 -18.375 1.00 91.56 84 ALA A CA 1
ATOM 621 C C . ALA A 1 84 ? 27.522 -11.651 -19.293 1.00 91.56 84 ALA A C 1
ATOM 623 O O . ALA A 1 84 ? 27.665 -11.736 -20.515 1.00 91.56 84 ALA A O 1
ATOM 624 N N . LEU A 1 85 ? 26.331 -11.753 -18.702 1.00 93.75 85 LEU A N 1
ATOM 625 C CA . LEU A 1 85 ? 25.080 -11.936 -19.432 1.00 93.75 85 LEU A CA 1
ATOM 626 C C . LEU A 1 85 ? 24.368 -10.594 -19.536 1.00 93.75 85 LEU A C 1
ATOM 628 O O . LEU A 1 85 ? 23.967 -10.025 -18.516 1.00 93.75 85 LEU A O 1
ATOM 632 N N . CYS A 1 86 ? 24.182 -10.122 -20.760 1.00 93.38 86 CYS A N 1
ATOM 633 C CA . CYS A 1 86 ? 23.470 -8.893 -21.077 1.00 93.38 86 CYS A CA 1
ATOM 634 C C . CYS A 1 86 ? 22.199 -9.210 -21.865 1.00 93.38 86 CYS A C 1
ATOM 636 O O . CYS A 1 86 ? 22.172 -10.162 -22.630 1.00 93.38 86 CYS A O 1
ATOM 638 N N . GLU A 1 87 ? 21.149 -8.420 -21.691 1.00 93.25 87 GLU A N 1
ATOM 639 C CA . GLU A 1 87 ? 19.881 -8.546 -22.410 1.00 93.25 87 GLU A CA 1
ATOM 640 C C . GLU A 1 87 ? 19.630 -7.285 -23.224 1.00 93.25 87 GLU A C 1
ATOM 642 O O . GLU A 1 87 ? 19.812 -6.169 -22.723 1.00 93.25 87 GLU A O 1
ATOM 647 N N . ILE A 1 88 ? 19.219 -7.465 -24.476 1.00 92.56 88 ILE A N 1
ATOM 648 C CA . ILE A 1 88 ? 18.733 -6.368 -25.309 1.00 92.56 88 ILE A CA 1
ATOM 649 C C . ILE A 1 88 ? 17.263 -6.156 -24.970 1.00 92.56 88 ILE A C 1
ATOM 651 O O . ILE A 1 88 ? 16.439 -7.055 -25.129 1.00 92.56 88 ILE A O 1
ATOM 655 N N . VAL A 1 89 ? 16.936 -4.961 -24.486 1.00 91.19 89 VAL A N 1
ATOM 656 C CA . VAL A 1 89 ? 15.578 -4.614 -24.071 1.00 91.19 89 VAL A CA 1
ATOM 657 C C . VAL A 1 89 ? 15.099 -3.388 -24.835 1.00 91.19 89 VAL A C 1
ATOM 659 O O . VAL A 1 89 ? 15.776 -2.358 -24.870 1.00 91.19 89 VAL A O 1
ATOM 662 N N . ASN A 1 90 ? 13.885 -3.458 -25.382 1.00 91.88 90 ASN A N 1
ATOM 663 C CA . ASN A 1 90 ? 13.230 -2.296 -25.966 1.00 91.88 90 ASN A CA 1
ATOM 664 C C . ASN A 1 90 ? 12.813 -1.304 -24.866 1.00 91.88 90 ASN A C 1
ATOM 666 O O . ASN A 1 90 ? 12.101 -1.651 -23.921 1.00 91.88 90 ASN A O 1
ATOM 670 N N . LYS A 1 91 ? 13.229 -0.041 -24.986 1.00 88.12 91 LYS A N 1
ATOM 671 C CA . LYS A 1 91 ? 12.980 1.019 -23.997 1.00 88.12 91 LYS A CA 1
ATOM 672 C C . LYS A 1 91 ? 11.489 1.263 -23.766 1.00 88.12 91 LYS A C 1
ATOM 674 O O . LYS A 1 91 ? 11.087 1.492 -22.623 1.00 88.12 91 LYS A O 1
ATOM 679 N N . LYS A 1 92 ? 10.663 1.196 -24.818 1.00 88.81 92 LYS A N 1
ATOM 680 C CA . LYS A 1 92 ? 9.209 1.410 -24.709 1.00 88.81 92 LYS A CA 1
ATOM 681 C C . LYS A 1 92 ? 8.541 0.276 -23.939 1.00 88.81 92 LYS A C 1
ATOM 683 O O . LYS A 1 92 ? 7.789 0.538 -23.003 1.00 88.81 92 LYS A O 1
ATOM 688 N N . GLU A 1 93 ? 8.859 -0.963 -24.290 1.00 87.38 93 GLU A N 1
ATOM 689 C CA . GLU A 1 93 ? 8.313 -2.146 -23.620 1.00 87.38 93 GLU A CA 1
ATOM 690 C C . GLU A 1 93 ? 8.808 -2.250 -22.178 1.00 87.38 93 GLU A C 1
ATOM 692 O O . GLU A 1 93 ? 8.024 -2.515 -21.272 1.00 87.38 93 GLU A O 1
ATOM 697 N N . ALA A 1 94 ? 10.089 -1.955 -21.927 1.00 85.81 94 ALA A N 1
ATOM 698 C CA . ALA A 1 94 ? 10.639 -1.889 -20.576 1.00 85.81 94 ALA A CA 1
ATOM 699 C C . ALA A 1 94 ? 9.878 -0.889 -19.705 1.00 85.81 94 ALA A C 1
ATOM 701 O O . ALA A 1 94 ? 9.582 -1.176 -18.544 1.00 85.81 94 ALA A O 1
ATOM 702 N N . PHE A 1 95 ? 9.560 0.278 -20.264 1.00 86.50 95 PHE A N 1
ATOM 703 C CA . PHE A 1 95 ? 8.804 1.310 -19.574 1.00 86.50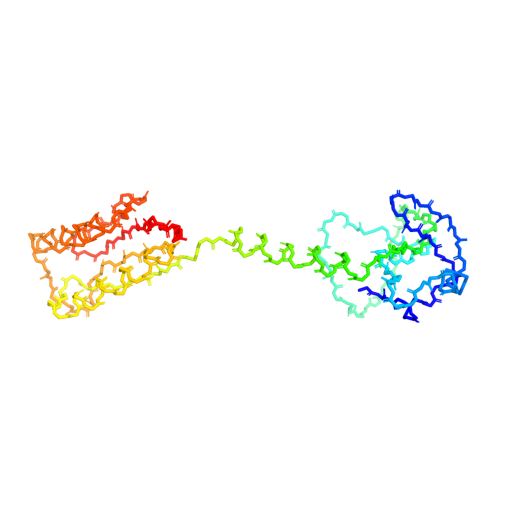 95 PHE A CA 1
ATOM 704 C C . PHE A 1 95 ? 7.364 0.869 -19.298 1.00 86.50 95 PHE A C 1
ATOM 706 O O . PHE A 1 95 ? 6.901 1.006 -18.167 1.00 86.50 95 PHE A O 1
ATOM 713 N N . GLN A 1 96 ? 6.676 0.291 -20.285 1.00 89.25 96 GLN A N 1
ATOM 714 C CA . GLN A 1 96 ? 5.322 -0.250 -20.116 1.00 89.25 96 GLN A CA 1
ATOM 715 C C . GLN A 1 96 ? 5.292 -1.361 -19.062 1.00 89.25 96 GLN A C 1
ATOM 717 O O . GLN A 1 96 ? 4.550 -1.261 -18.089 1.00 89.25 96 GLN A O 1
ATOM 722 N N . LYS A 1 97 ? 6.190 -2.343 -19.162 1.00 88.00 97 LYS A N 1
ATOM 723 C CA . LYS A 1 97 ? 6.339 -3.428 -18.185 1.00 88.00 97 LYS A CA 1
ATOM 724 C C . LYS A 1 97 ? 6.682 -2.904 -16.792 1.00 88.00 97 LYS A C 1
ATOM 726 O O . LYS A 1 97 ? 6.227 -3.442 -15.782 1.00 88.00 97 LYS A O 1
ATOM 731 N N . GLU A 1 98 ? 7.481 -1.841 -16.692 1.00 87.00 98 GLU A N 1
ATOM 732 C CA . GLU A 1 98 ? 7.739 -1.185 -15.412 1.00 87.00 98 GLU A CA 1
ATOM 733 C C . GLU A 1 98 ? 6.484 -0.497 -14.862 1.00 87.00 98 GLU A C 1
ATOM 735 O O . GLU A 1 98 ? 6.232 -0.592 -13.656 1.00 87.00 98 GLU A O 1
ATOM 740 N N . GLN A 1 99 ? 5.702 0.176 -15.708 1.00 88.38 99 GLN A N 1
ATOM 741 C CA . GLN A 1 99 ? 4.433 0.776 -15.308 1.00 88.38 99 GLN A CA 1
ATOM 742 C C . GLN A 1 99 ? 3.432 -0.277 -14.845 1.00 88.38 99 GLN A C 1
ATOM 744 O O . GLN A 1 99 ? 2.898 -0.131 -13.750 1.00 88.38 99 GLN A O 1
ATOM 749 N N . GLU A 1 100 ? 3.234 -1.350 -15.604 1.00 88.81 100 GLU A N 1
ATOM 750 C CA . GLU A 1 100 ? 2.384 -2.482 -15.225 1.00 88.81 100 GLU A CA 1
ATOM 751 C C . GLU A 1 100 ? 2.851 -3.087 -13.907 1.00 88.81 100 GLU A C 1
ATOM 753 O O . GLU A 1 100 ? 2.069 -3.242 -12.977 1.00 88.81 100 GLU A O 1
ATOM 758 N N . ARG A 1 101 ? 4.158 -3.324 -13.746 1.00 87.56 101 ARG A N 1
ATOM 759 C CA . ARG A 1 101 ? 4.715 -3.798 -12.474 1.00 87.56 101 ARG A CA 1
ATOM 760 C C . ARG A 1 101 ? 4.445 -2.815 -11.333 1.00 87.56 101 ARG A C 1
ATOM 762 O O . ARG A 1 101 ? 4.225 -3.250 -10.206 1.00 87.56 101 ARG A O 1
ATOM 769 N N . LYS A 1 102 ? 4.490 -1.501 -11.576 1.00 87.62 102 LYS A N 1
ATOM 770 C CA . LYS A 1 102 ? 4.137 -0.476 -10.576 1.00 87.62 102 LYS A CA 1
ATOM 771 C C . LYS A 1 102 ? 2.637 -0.483 -10.275 1.00 87.62 102 LYS A C 1
ATOM 773 O O . LYS A 1 102 ? 2.286 -0.307 -9.113 1.00 87.62 102 LYS A O 1
ATOM 778 N N . GLN A 1 103 ? 1.778 -0.692 -11.268 1.00 85.44 103 GLN A N 1
ATOM 779 C CA . GLN A 1 103 ? 0.327 -0.799 -11.105 1.00 85.44 103 GLN A CA 1
ATOM 780 C C . GLN A 1 103 ? -0.034 -2.068 -10.330 1.00 85.44 103 GLN A C 1
ATOM 782 O O . GLN A 1 103 ? -0.578 -1.956 -9.240 1.00 85.44 103 GLN A O 1
ATOM 787 N N . LEU A 1 104 ? 0.446 -3.234 -10.762 1.00 83.69 104 LEU A N 1
ATOM 788 C CA . LEU A 1 104 ? 0.294 -4.510 -10.058 1.00 83.69 104 LEU A CA 1
ATOM 789 C C . LEU A 1 104 ? 0.830 -4.449 -8.626 1.00 83.69 104 LEU A C 1
ATOM 791 O O . LEU A 1 104 ? 0.242 -5.031 -7.722 1.00 83.69 104 LEU A O 1
ATOM 795 N N . LYS A 1 105 ? 1.941 -3.744 -8.375 1.00 83.38 105 LYS A N 1
ATOM 796 C CA . LYS A 1 105 ? 2.443 -3.526 -7.006 1.00 83.38 105 LYS A CA 1
ATOM 797 C C . LYS A 1 105 ? 1.518 -2.647 -6.169 1.00 83.38 105 LYS A C 1
ATOM 799 O O . LYS A 1 105 ? 1.453 -2.854 -4.963 1.00 83.38 105 LYS A O 1
ATOM 804 N N . LYS A 1 106 ? 0.867 -1.651 -6.772 1.00 78.62 106 LYS A N 1
ATOM 805 C CA . LYS A 1 106 ? -0.112 -0.792 -6.091 1.00 78.62 106 LYS A CA 1
ATOM 806 C C . LYS A 1 106 ? -1.410 -1.549 -5.820 1.00 78.62 106 LYS A C 1
ATOM 808 O O . LYS A 1 106 ? -1.936 -1.430 -4.723 1.00 78.62 106 LYS A O 1
ATOM 813 N N . GLU A 1 107 ? -1.885 -2.340 -6.776 1.00 77.25 107 GLU A N 1
ATOM 814 C CA . GLU A 1 107 ? -3.091 -3.165 -6.646 1.00 77.25 107 GLU A CA 1
ATOM 815 C C . GLU A 1 107 ? -2.897 -4.296 -5.633 1.00 77.25 107 GLU A C 1
ATOM 817 O O . GLU A 1 107 ? -3.733 -4.495 -4.759 1.00 77.25 107 GLU A O 1
ATOM 822 N N . ASN A 1 108 ? -1.752 -4.980 -5.686 1.00 75.25 108 ASN A N 1
ATOM 823 C CA . ASN A 1 108 ? -1.386 -6.027 -4.729 1.00 75.25 108 ASN A CA 1
ATOM 824 C C . ASN A 1 108 ? -0.760 -5.471 -3.439 1.00 75.25 108 ASN A C 1
ATOM 826 O O . ASN A 1 108 ? -0.232 -6.237 -2.625 1.00 75.25 108 ASN A O 1
ATOM 830 N N . ALA A 1 109 ? -0.754 -4.149 -3.241 1.00 77.50 109 ALA A N 1
ATOM 831 C CA . ALA A 1 109 ? -0.264 -3.576 -1.999 1.00 77.50 109 ALA A CA 1
ATOM 832 C C . ALA A 1 109 ? -1.165 -4.052 -0.856 1.00 77.50 109 ALA A C 1
ATOM 834 O O . ALA A 1 109 ? -2.383 -3.895 -0.899 1.00 77.50 109 ALA A O 1
ATOM 835 N N . LYS A 1 110 ? -0.556 -4.632 0.184 1.00 74.38 110 LYS A N 1
ATOM 836 C CA . LYS A 1 110 ? -1.300 -5.102 1.356 1.00 74.38 110 LYS A CA 1
ATOM 837 C C . LYS A 1 110 ? -2.142 -3.952 1.929 1.00 74.38 110 LYS A C 1
ATOM 839 O O . LYS A 1 110 ? -1.611 -2.840 2.060 1.00 74.38 110 LYS A O 1
ATOM 844 N N . PRO A 1 111 ? -3.414 -4.201 2.298 1.00 72.69 111 PRO A N 1
ATOM 845 C CA . PRO A 1 111 ? -4.252 -3.178 2.903 1.00 72.69 111 PRO A CA 1
ATOM 846 C C . PRO A 1 111 ? -3.563 -2.669 4.167 1.00 72.69 111 PRO A C 1
ATOM 848 O O . PRO A 1 111 ? -3.114 -3.450 5.008 1.00 72.69 111 PRO A O 1
ATOM 851 N N . LYS A 1 112 ? -3.422 -1.348 4.272 1.00 81.94 112 LYS A N 1
ATOM 852 C CA . LYS A 1 112 ? -2.787 -0.723 5.432 1.00 81.94 112 LYS A CA 1
ATOM 853 C C . LYS A 1 112 ? -3.662 -0.968 6.659 1.00 81.94 112 LYS A C 1
ATOM 855 O O . LYS A 1 112 ? -4.864 -0.708 6.613 1.00 81.94 112 LYS A O 1
ATOM 860 N N . THR A 1 113 ? -3.050 -1.434 7.742 1.00 88.19 113 THR A N 1
ATOM 861 C CA . THR A 1 113 ? -3.704 -1.531 9.049 1.00 88.19 113 THR A CA 1
ATOM 862 C C . THR A 1 113 ? -3.454 -0.245 9.825 1.00 88.19 113 THR A C 1
ATOM 864 O O . THR A 1 113 ? -2.318 0.228 9.896 1.00 88.19 113 THR A O 1
ATOM 867 N N . LYS A 1 114 ? -4.508 0.338 10.390 1.00 91.06 114 LYS A N 1
ATOM 868 C CA . LYS A 1 114 ? -4.445 1.535 11.226 1.00 91.06 114 LYS A CA 1
ATOM 869 C C . LYS A 1 114 ? -4.970 1.206 12.616 1.00 91.06 114 LYS A C 1
ATOM 871 O O . LYS A 1 114 ? -6.049 0.645 12.741 1.00 91.06 114 LYS A O 1
ATOM 876 N N . GLU A 1 115 ? -4.230 1.586 13.645 1.00 92.44 115 GLU A N 1
ATOM 877 C CA . GLU A 1 115 ? -4.686 1.478 15.029 1.00 92.44 115 GLU A CA 1
ATOM 878 C C . GLU A 1 115 ? -5.318 2.799 15.483 1.00 92.44 115 GLU A C 1
ATOM 880 O O . GLU A 1 115 ? -4.840 3.886 15.131 1.00 92.44 115 GLU A O 1
ATOM 885 N N . MET A 1 116 ? -6.422 2.704 16.218 1.00 92.31 116 MET A N 1
ATOM 886 C CA . MET A 1 116 ? -7.166 3.827 16.770 1.00 92.31 116 MET A CA 1
ATOM 887 C C . MET A 1 116 ? -7.507 3.556 18.228 1.00 92.31 116 MET A C 1
ATOM 889 O O . MET A 1 116 ? -8.176 2.579 18.545 1.00 92.31 116 MET A O 1
ATOM 893 N N . GLU A 1 117 ? -7.116 4.470 19.106 1.00 91.56 117 GLU A N 1
ATOM 894 C CA . GLU A 1 117 ? -7.413 4.377 20.532 1.00 91.56 117 GLU A CA 1
ATOM 895 C C . GLU A 1 117 ? -8.609 5.258 20.913 1.00 91.56 117 GLU A C 1
ATOM 897 O O . GLU A 1 117 ? -8.720 6.422 20.485 1.00 91.56 117 GLU A O 1
ATOM 902 N N . LEU A 1 118 ? -9.496 4.691 21.733 1.00 90.81 118 LEU A N 1
ATOM 903 C CA . LEU A 1 118 ? -10.617 5.35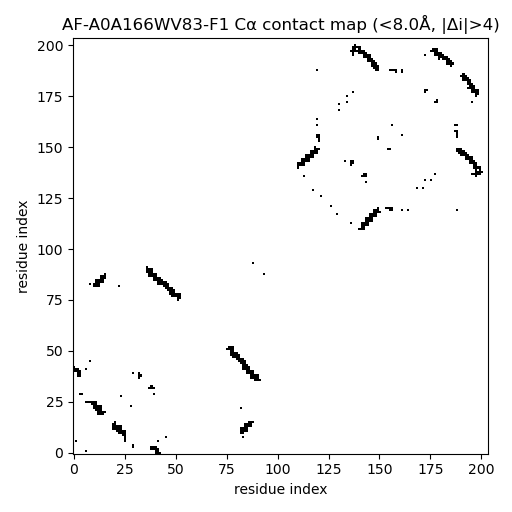8 22.390 1.00 90.81 118 LEU A CA 1
ATOM 904 C C . LEU A 1 118 ? -10.602 5.038 23.886 1.00 90.81 118 LEU A C 1
ATOM 906 O O . LEU A 1 118 ? -10.158 3.977 24.318 1.00 90.81 118 LEU A O 1
ATOM 910 N N . THR A 1 119 ? -11.124 5.962 24.687 1.00 89.56 119 THR A N 1
ATOM 911 C CA . THR A 1 119 ? -11.313 5.739 26.125 1.00 89.56 119 THR A CA 1
ATOM 912 C C . THR A 1 119 ? -12.755 5.323 26.406 1.00 89.56 119 THR A C 1
ATOM 914 O O . THR A 1 119 ? -13.662 5.831 25.757 1.00 89.56 119 THR A O 1
ATOM 917 N N . TRP A 1 120 ? -13.000 4.461 27.398 1.00 87.88 120 TRP A N 1
ATOM 918 C CA . TRP A 1 120 ? -14.374 4.105 27.800 1.00 87.88 120 TRP A CA 1
ATOM 919 C C . TRP A 1 120 ? -15.213 5.321 28.216 1.00 87.88 120 TRP A C 1
ATOM 921 O O . TRP A 1 120 ? -16.396 5.391 27.910 1.00 87.88 120 TRP A O 1
ATOM 931 N N . ALA A 1 121 ? -14.598 6.291 28.897 1.00 86.88 121 ALA A N 1
ATOM 932 C CA . ALA A 1 121 ? -15.234 7.525 29.364 1.00 86.88 121 ALA A CA 1
ATOM 933 C C . ALA A 1 121 ? -15.179 8.660 28.317 1.00 86.88 121 ALA A C 1
ATOM 935 O O . ALA A 1 121 ? -14.919 9.813 28.666 1.00 86.88 121 ALA A O 1
ATOM 936 N N . ILE A 1 122 ? -15.339 8.330 27.032 1.00 88.25 122 ILE A N 1
ATOM 937 C CA . ILE A 1 122 ? -15.321 9.301 25.928 1.00 88.25 122 ILE A CA 1
ATOM 938 C C . ILE A 1 122 ? -16.569 10.198 25.953 1.00 88.25 122 ILE A C 1
ATOM 940 O O . ILE A 1 122 ? -17.661 9.752 26.300 1.00 88.25 122 ILE A O 1
ATOM 944 N N . SER A 1 123 ? -16.414 11.473 25.587 1.00 90.31 123 SER A N 1
ATOM 945 C CA . SER A 1 123 ? -17.548 12.387 25.418 1.00 90.31 123 SER A CA 1
ATOM 946 C C . SER A 1 123 ? -18.247 12.150 24.077 1.00 90.31 123 SER A C 1
ATOM 948 O O . SER A 1 123 ? -17.626 11.706 23.115 1.00 90.31 123 SER A O 1
ATOM 950 N N . GLU A 1 124 ? -19.532 12.493 23.975 1.00 90.50 124 GLU A N 1
ATOM 951 C CA . GLU A 1 124 ? -20.308 12.304 22.737 1.00 90.50 124 GLU A CA 1
ATOM 952 C C . GLU A 1 124 ? -19.681 13.042 21.533 1.00 90.50 124 GLU A C 1
ATOM 954 O O . GLU A 1 124 ? -19.601 12.496 20.436 1.00 90.50 124 GLU A O 1
ATOM 959 N N . HIS A 1 125 ? -19.153 14.254 21.742 1.00 91.31 125 HIS A N 1
ATOM 960 C CA . HIS A 1 125 ? -18.504 15.032 20.680 1.00 91.31 125 HIS A CA 1
ATOM 961 C C . HIS A 1 125 ? -17.205 14.382 20.165 1.00 91.31 125 HIS A C 1
ATOM 963 O O . HIS A 1 125 ? -16.966 14.322 18.955 1.00 91.31 125 HIS A O 1
ATOM 969 N N . ASP A 1 126 ? -16.364 13.867 21.069 1.00 90.81 126 ASP A N 1
ATOM 970 C CA . ASP A 1 126 ? -15.130 13.175 20.677 1.00 90.81 126 ASP A CA 1
ATOM 971 C C . ASP A 1 126 ? -15.446 11.822 20.022 1.00 90.81 126 ASP A C 1
ATOM 973 O O . ASP A 1 126 ? -14.849 11.465 19.003 1.00 90.81 126 ASP A O 1
ATOM 977 N N . LEU A 1 127 ? -16.466 11.113 20.522 1.00 90.69 127 LEU A N 1
ATOM 978 C CA . LEU A 1 127 ? -16.952 9.872 19.920 1.00 90.69 127 LEU A CA 1
ATOM 979 C C . LEU A 1 127 ? -17.360 10.082 18.460 1.00 90.69 127 LEU A C 1
ATOM 981 O O . LEU A 1 127 ? -16.894 9.350 17.589 1.00 90.69 127 LEU A O 1
ATOM 985 N N . GLN A 1 128 ? -18.153 11.113 18.165 1.00 92.06 128 GLN A N 1
ATOM 986 C CA . GLN A 1 128 ? -18.543 11.441 16.789 1.00 92.06 128 GLN A CA 1
ATOM 987 C C . GLN A 1 128 ? -17.332 11.717 15.889 1.00 92.06 128 GLN A C 1
ATOM 989 O O . GLN A 1 128 ? -17.297 11.294 14.730 1.00 92.06 128 GLN A O 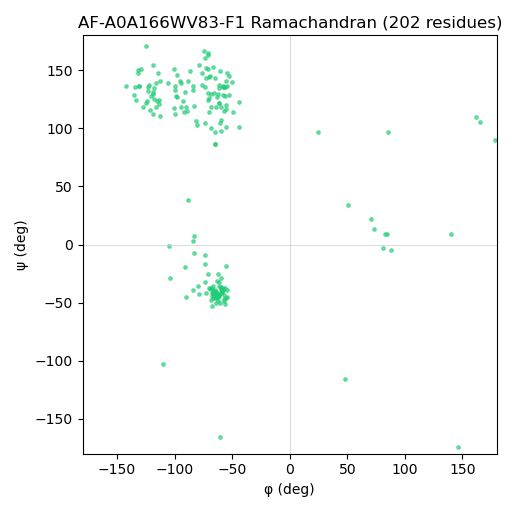1
ATOM 994 N N . THR A 1 129 ? -16.309 12.392 16.414 1.00 93.44 129 THR A N 1
ATOM 995 C CA . THR A 1 129 ? -15.071 12.662 15.670 1.00 93.44 129 THR A CA 1
ATOM 996 C C . THR A 1 129 ? -14.314 11.368 15.367 1.00 93.44 129 THR A C 1
ATOM 998 O O . THR A 1 129 ? -13.874 11.154 14.232 1.00 93.44 129 THR A O 1
ATOM 1001 N N . LYS A 1 130 ? -14.205 10.466 16.348 1.00 92.12 130 LYS A N 1
ATOM 1002 C CA . LYS A 1 130 ? -13.571 9.150 16.186 1.00 92.12 130 LYS A CA 1
ATOM 1003 C C . LYS A 1 130 ? -14.336 8.259 15.212 1.00 92.12 130 LYS A C 1
ATOM 1005 O O . LYS A 1 130 ? -13.704 7.619 14.375 1.00 92.12 130 LYS A O 1
ATOM 1010 N N . LEU A 1 131 ? -15.666 8.271 15.255 1.00 91.56 131 LEU A N 1
ATOM 1011 C CA . LEU A 1 131 ? -16.512 7.552 14.301 1.00 91.56 131 LEU A CA 1
ATOM 1012 C C . LEU A 1 131 ? -16.300 8.074 12.876 1.00 91.56 131 LEU A C 1
ATOM 1014 O O . LEU A 1 131 ? -16.039 7.283 11.977 1.00 91.56 131 LEU A O 1
ATOM 1018 N N . ARG A 1 132 ? -16.263 9.396 12.658 1.00 92.06 132 ARG A N 1
ATOM 1019 C CA . ARG A 1 132 ? -15.941 9.967 11.332 1.00 92.06 132 ARG A CA 1
ATOM 1020 C C . ARG A 1 132 ? -14.561 9.542 10.824 1.00 92.06 132 ARG A C 1
ATOM 1022 O O . ARG A 1 132 ? -14.408 9.260 9.635 1.00 92.06 132 ARG A O 1
ATOM 1029 N N . GLN A 1 133 ? -13.559 9.486 11.703 1.00 91.88 133 GLN A N 1
ATOM 1030 C CA . GLN A 1 133 ? -12.222 8.994 11.352 1.00 91.88 133 GLN A CA 1
ATOM 1031 C C . GLN A 1 133 ? -12.249 7.506 10.976 1.00 91.88 133 GLN A C 1
ATOM 1033 O O . GLN A 1 133 ? -11.695 7.138 9.939 1.00 91.88 133 GLN A O 1
ATOM 1038 N N . LEU A 1 134 ? -12.937 6.678 11.770 1.00 91.06 134 LEU A N 1
ATOM 1039 C CA . LEU A 1 134 ? -13.142 5.253 11.506 1.00 91.06 134 LEU A CA 1
ATOM 1040 C C . LEU A 1 134 ? -13.806 5.046 10.138 1.00 91.06 134 LEU A C 1
ATOM 1042 O O . LEU A 1 134 ? -13.254 4.349 9.287 1.00 91.06 134 LEU A O 1
ATOM 1046 N N . THR A 1 135 ? -14.909 5.745 9.875 1.00 89.31 135 THR A N 1
ATOM 1047 C CA . THR A 1 135 ? -15.608 5.757 8.583 1.00 89.31 135 THR A CA 1
ATOM 1048 C C . THR A 1 135 ? -14.681 6.146 7.434 1.00 89.31 135 THR A C 1
ATOM 1050 O O . THR A 1 135 ? -14.643 5.479 6.399 1.00 89.31 135 THR A O 1
ATOM 1053 N N . GLY A 1 136 ? -13.881 7.201 7.610 1.00 88.88 136 GLY A N 1
ATOM 1054 C CA . GLY A 1 136 ? -12.916 7.6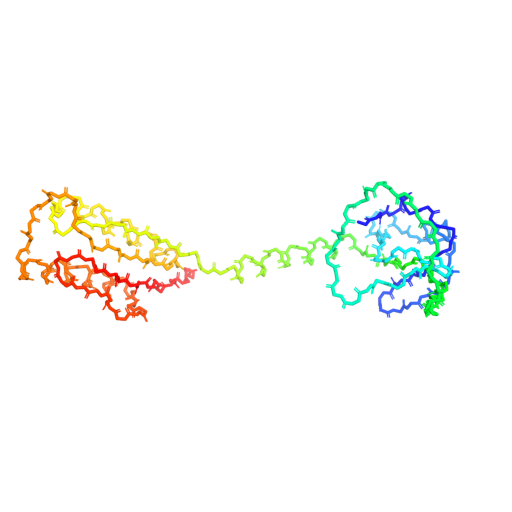52 6.609 1.00 88.88 136 GLY A CA 1
ATOM 1055 C C . GLY A 1 136 ? -11.814 6.630 6.310 1.00 88.88 136 GLY A C 1
ATOM 1056 O O . GLY A 1 136 ? -11.324 6.576 5.180 1.00 88.88 136 GLY A O 1
ATOM 1057 N N . PHE A 1 137 ? -11.420 5.812 7.287 1.00 89.50 137 PHE A N 1
ATOM 1058 C CA . PHE A 1 137 ? -10.440 4.743 7.093 1.00 89.50 137 PHE A CA 1
ATOM 1059 C C . PHE A 1 137 ? -11.047 3.505 6.431 1.00 89.50 137 PHE A C 1
ATOM 1061 O O . PHE A 1 137 ? -10.451 2.976 5.489 1.00 89.50 137 PHE A O 1
ATOM 1068 N N . LEU A 1 138 ? -12.243 3.095 6.854 1.00 87.69 138 LEU A N 1
ATOM 1069 C CA . LEU A 1 138 ? -12.955 1.955 6.275 1.00 87.69 138 LEU A CA 1
ATOM 1070 C C . LEU A 1 138 ? -13.344 2.219 4.811 1.00 87.69 138 LEU A C 1
ATOM 1072 O O . LEU A 1 138 ? -13.144 1.351 3.965 1.00 87.69 138 LEU A O 1
ATOM 1076 N N . ASN A 1 139 ? -13.772 3.442 4.473 1.00 86.81 139 ASN A N 1
ATOM 1077 C CA . ASN A 1 139 ? -14.060 3.837 3.086 1.00 86.81 139 ASN A CA 1
ATOM 1078 C C . ASN A 1 139 ? -12.830 3.781 2.164 1.00 86.81 139 ASN A C 1
ATOM 1080 O O . ASN A 1 139 ? -12.972 3.608 0.957 1.00 86.81 139 ASN A O 1
ATOM 1084 N N . LYS A 1 140 ? -11.616 3.904 2.713 1.00 84.00 140 LYS A N 1
ATOM 1085 C CA . LYS A 1 140 ? -10.358 3.769 1.958 1.00 84.00 140 LYS A CA 1
ATOM 1086 C C . LYS A 1 140 ? -9.912 2.308 1.798 1.00 84.00 140 LYS A C 1
ATOM 1088 O O . LYS A 1 140 ? -8.829 2.076 1.267 1.00 84.00 140 LYS A O 1
ATOM 1093 N N . GLY A 1 141 ? -10.694 1.338 2.283 1.00 81.88 141 GLY A N 1
ATOM 1094 C CA . GLY A 1 141 ? -10.342 -0.086 2.262 1.00 81.88 141 GLY A CA 1
ATOM 1095 C C . GLY A 1 141 ? -9.209 -0.452 3.225 1.00 81.88 141 GLY A C 1
ATOM 1096 O O . GLY A 1 141 ? -8.510 -1.442 3.014 1.00 81.88 141 GLY A O 1
ATOM 1097 N N . MET A 1 142 ? -8.972 0.365 4.256 1.00 86.88 142 MET A N 1
ATOM 1098 C CA . MET A 1 142 ? -7.975 0.067 5.285 1.00 86.88 142 MET A CA 1
ATOM 1099 C C . MET A 1 142 ? -8.584 -0.802 6.385 1.00 86.88 142 MET A C 1
ATOM 1101 O O . MET A 1 142 ? -9.771 -0.690 6.698 1.00 86.88 142 MET A O 1
ATOM 1105 N N . LYS A 1 143 ? -7.752 -1.643 7.003 1.00 89.06 143 LYS A N 1
ATOM 1106 C CA . LYS A 1 143 ? -8.136 -2.399 8.200 1.00 89.06 143 LYS A CA 1
ATOM 1107 C C . LYS A 1 143 ? -7.929 -1.507 9.414 1.00 89.06 143 LYS A C 1
ATOM 1109 O O . LYS A 1 143 ? -6.878 -0.877 9.529 1.00 89.06 143 LYS A O 1
ATOM 1114 N N . VAL A 1 144 ? -8.903 -1.438 10.311 1.00 91.88 144 VAL A N 1
ATOM 1115 C CA . VAL A 1 144 ? -8.819 -0.600 11.509 1.00 91.88 144 VAL A CA 1
ATOM 1116 C C . VAL A 1 144 ? -8.888 -1.468 12.753 1.00 91.88 144 VAL A C 1
ATOM 1118 O O . VAL A 1 144 ? -9.835 -2.226 12.934 1.00 91.88 144 VAL A O 1
ATOM 1121 N N . GLN A 1 145 ? -7.888 -1.334 13.615 1.00 92.06 145 GLN A N 1
ATOM 1122 C CA . GLN A 1 145 ? -7.871 -1.921 14.946 1.00 92.06 145 GLN A CA 1
ATOM 1123 C C . GLN A 1 145 ? -8.261 -0.845 15.957 1.00 92.06 145 GLN A C 1
ATOM 1125 O O . GLN A 1 145 ? -7.531 0.123 16.158 1.00 92.06 145 GLN A O 1
ATOM 1130 N N . LEU A 1 146 ? -9.425 -1.004 16.573 1.00 91.81 146 LEU A N 1
ATOM 1131 C CA . LEU A 1 146 ? -9.932 -0.118 17.607 1.00 91.81 146 LEU A CA 1
ATOM 1132 C C . LEU A 1 146 ? -9.533 -0.655 18.980 1.00 91.81 146 LEU A C 1
ATOM 1134 O O . LEU A 1 146 ? -9.867 -1.790 19.316 1.00 91.81 146 LEU A O 1
ATOM 1138 N N . VAL A 1 147 ? -8.848 0.152 19.782 1.00 91.31 147 VAL A N 1
ATOM 1139 C CA . VAL A 1 147 ? -8.453 -0.189 21.151 1.00 91.31 147 VAL A CA 1
ATOM 1140 C C . VAL A 1 147 ? -9.222 0.704 22.116 1.00 91.31 147 VAL A C 1
ATOM 1142 O O . VAL A 1 147 ? -9.000 1.910 22.182 1.00 91.31 147 VAL A O 1
ATOM 1145 N N . LEU A 1 148 ? -10.147 0.104 22.858 1.00 89.69 148 LEU A N 1
ATOM 1146 C CA . LEU A 1 148 ? -10.904 0.738 23.930 1.00 89.69 148 LEU A CA 1
ATOM 1147 C C . LEU A 1 148 ? -10.164 0.506 25.245 1.00 89.69 148 LEU A C 1
ATOM 1149 O O . LEU A 1 148 ? -10.040 -0.632 25.693 1.00 89.69 148 LEU A O 1
ATOM 1153 N N . GLY A 1 149 ? -9.655 1.574 25.848 1.00 88.38 149 GLY A N 1
ATOM 1154 C CA . GLY A 1 149 ? -8.889 1.524 27.090 1.00 88.38 149 GLY A CA 1
ATOM 1155 C C . GLY A 1 149 ? -9.462 2.424 28.178 1.00 88.38 149 GLY A C 1
ATOM 1156 O O . GLY A 1 149 ? -10.339 3.257 27.948 1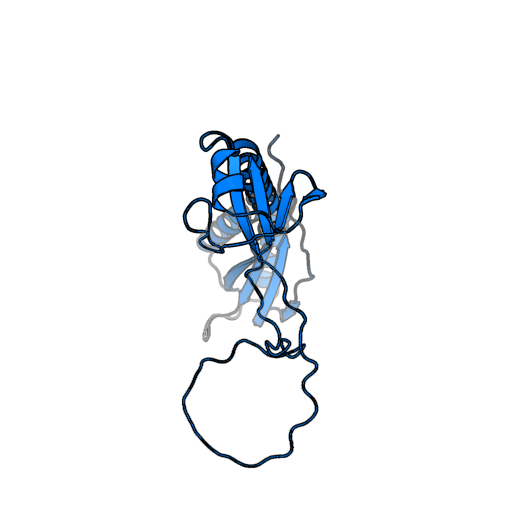.00 88.38 149 GLY A O 1
ATOM 1157 N N . THR A 1 150 ? -8.930 2.296 29.390 1.00 84.38 150 THR A N 1
ATOM 1158 C CA . THR A 1 150 ? -9.101 3.312 30.433 1.00 84.38 150 THR A CA 1
ATOM 1159 C C . THR A 1 150 ? -7.805 4.092 30.606 1.00 84.38 150 THR A C 1
ATOM 1161 O O . THR A 1 150 ? -6.711 3.523 30.585 1.00 84.38 150 THR A O 1
ATOM 1164 N N . LYS A 1 151 ? -7.907 5.410 30.780 1.00 78.25 151 LYS A N 1
ATOM 1165 C CA . LYS A 1 151 ? -6.743 6.226 31.128 1.00 78.25 151 LYS A CA 1
ATOM 1166 C C . LYS A 1 151 ? -6.319 5.882 32.557 1.00 78.25 151 LYS A C 1
ATOM 1168 O O . LYS A 1 151 ? -7.163 5.640 33.417 1.00 78.25 151 LYS A O 1
ATOM 1173 N N . ARG A 1 152 ? -5.015 5.891 32.844 1.00 71.75 152 ARG A N 1
ATOM 1174 C CA . ARG A 1 152 ? -4.506 5.713 34.214 1.00 71.75 152 ARG A CA 1
ATOM 1175 C C . ARG A 1 152 ? -5.117 6.794 35.122 1.00 71.75 152 ARG A C 1
ATOM 1177 O O . ARG A 1 152 ? -4.885 7.977 34.894 1.00 71.75 152 ARG A O 1
ATOM 1184 N N . GLY A 1 153 ? -5.930 6.386 36.101 1.00 68.75 153 GLY A N 1
ATOM 1185 C CA . GLY A 1 153 ? -6.690 7.293 36.980 1.00 68.75 153 GLY A CA 1
ATOM 1186 C C . GLY A 1 153 ? -8.013 7.821 36.402 1.00 68.75 153 GLY A C 1
ATOM 1187 O O . GLY A 1 153 ? -8.618 8.714 36.987 1.00 68.75 153 GLY A O 1
ATOM 1188 N N . GLY A 1 154 ? -8.465 7.304 35.257 1.00 68.12 154 GLY A N 1
ATOM 1189 C CA . GLY A 1 154 ? -9.748 7.651 34.647 1.00 68.12 154 GLY A CA 1
ATOM 1190 C C . GLY A 1 154 ? -10.947 7.052 35.386 1.00 68.12 154 GLY A C 1
ATOM 1191 O O . GLY A 1 154 ? -10.817 6.082 36.137 1.00 68.12 154 GLY A O 1
ATOM 1192 N N . ARG A 1 155 ? -12.137 7.624 35.158 1.00 72.00 155 ARG A N 1
ATOM 1193 C CA . ARG A 1 155 ? -13.391 7.092 35.711 1.00 72.00 155 ARG A CA 1
ATOM 1194 C C . ARG A 1 155 ? -13.631 5.677 35.193 1.00 72.00 155 ARG A C 1
ATOM 1196 O O . ARG A 1 155 ? -13.512 5.421 33.995 1.00 72.00 155 ARG A O 1
ATOM 1203 N N . LYS A 1 156 ? -14.011 4.781 36.105 1.00 76.56 156 LYS A N 1
ATOM 1204 C CA . LYS A 1 156 ? -14.593 3.493 35.731 1.00 76.56 156 LYS A CA 1
ATOM 1205 C C . LYS A 1 156 ? -15.964 3.769 35.129 1.00 76.56 156 LYS A C 1
ATOM 1207 O O . LYS A 1 156 ? -16.743 4.532 35.694 1.00 76.56 156 LYS A O 1
ATOM 1212 N N . VAL A 1 157 ? -16.198 3.199 33.960 1.00 80.81 157 VAL A N 1
ATOM 1213 C CA . VAL A 1 157 ? -17.479 3.277 33.267 1.00 80.81 157 VAL A CA 1
ATOM 1214 C C . VAL A 1 157 ? -18.258 2.025 33.617 1.00 80.81 157 VAL A C 1
ATOM 1216 O O . VAL A 1 157 ? -17.665 0.952 33.735 1.00 80.81 157 VAL A O 1
ATOM 1219 N N . ASP A 1 158 ? -19.559 2.186 33.823 1.00 85.19 158 ASP A N 1
ATOM 1220 C CA . ASP A 1 158 ? -20.427 1.062 34.127 1.00 85.19 158 ASP A CA 1
ATOM 1221 C C . ASP A 1 158 ? -20.540 0.116 32.925 1.00 85.19 158 ASP A C 1
ATOM 1223 O O . ASP A 1 158 ? -20.390 0.529 31.767 1.00 85.19 158 ASP A O 1
ATOM 1227 N N . GLU A 1 159 ? -20.801 -1.160 33.190 1.00 84.56 159 GLU A N 1
ATOM 1228 C CA . GLU A 1 159 ? -20.816 -2.185 32.144 1.00 84.56 159 GLU A CA 1
ATOM 1229 C C . GLU A 1 159 ? -21.898 -1.898 31.090 1.00 84.56 159 GLU A C 1
ATOM 1231 O O . GLU A 1 159 ? -21.681 -2.099 29.893 1.00 84.56 159 GLU A O 1
ATOM 1236 N N . GLU A 1 160 ? -23.037 -1.349 31.517 1.00 87.50 160 GLU A N 1
ATOM 1237 C CA . GLU A 1 160 ? -24.132 -0.948 30.633 1.00 87.50 160 GLU A CA 1
ATOM 1238 C C . GLU A 1 160 ? -23.708 0.159 29.658 1.00 87.50 160 GLU A C 1
ATOM 1240 O O . GLU A 1 160 ? -23.935 0.062 28.450 1.00 87.50 160 GLU A O 1
ATOM 1245 N N . THR A 1 161 ? -23.002 1.177 30.154 1.00 86.56 161 THR A N 1
ATOM 1246 C CA . THR A 1 161 ? -22.512 2.277 29.310 1.00 86.56 161 THR A CA 1
ATOM 1247 C C . THR A 1 161 ? -21.438 1.786 28.336 1.00 86.56 161 THR A C 1
ATOM 1249 O O . THR A 1 161 ? -21.429 2.179 27.167 1.00 86.56 161 THR A O 1
ATOM 1252 N N . ALA A 1 162 ? -20.557 0.883 28.780 1.00 85.62 162 ALA A N 1
ATOM 1253 C CA . ALA A 1 162 ? -19.552 0.267 27.917 1.00 85.62 162 ALA A CA 1
ATOM 1254 C C . ALA A 1 162 ? -20.193 -0.559 26.784 1.00 85.62 162 ALA A C 1
ATOM 1256 O O . ALA A 1 162 ? -19.764 -0.455 25.631 1.00 85.62 162 ALA A O 1
ATOM 1257 N N . LYS A 1 163 ? -21.251 -1.325 27.082 1.00 87.75 163 LYS A N 1
ATOM 1258 C CA . LYS A 1 163 ? -22.035 -2.062 26.075 1.00 87.75 163 LYS A CA 1
ATOM 1259 C C . LYS A 1 163 ? -22.741 -1.122 25.099 1.00 87.75 163 LYS A C 1
ATOM 1261 O O . LYS A 1 163 ? -22.682 -1.353 23.893 1.00 87.75 163 LYS A O 1
ATOM 1266 N N . ALA A 1 164 ? -23.346 -0.040 25.589 1.00 89.75 164 ALA A N 1
ATOM 1267 C CA . ALA A 1 164 ? -23.995 0.955 24.737 1.00 89.75 164 ALA A CA 1
ATOM 1268 C C . ALA A 1 164 ? -23.007 1.602 23.749 1.00 89.75 164 ALA A C 1
ATOM 1270 O O . ALA A 1 164 ? -23.320 1.747 22.567 1.00 89.75 164 ALA A O 1
ATOM 1271 N N . LEU A 1 165 ? -21.790 1.927 24.203 1.00 88.62 165 LEU A N 1
ATOM 1272 C CA . LEU A 1 165 ? -20.724 2.447 23.343 1.00 88.62 165 LEU A CA 1
ATOM 1273 C C . LEU A 1 165 ? -20.323 1.443 22.251 1.00 88.62 165 LEU A C 1
ATOM 1275 O O . LEU A 1 165 ? -20.178 1.825 21.090 1.00 88.62 165 LEU A O 1
ATOM 1279 N N . MET A 1 166 ? -20.166 0.164 22.602 1.00 87.62 166 MET A N 1
ATOM 1280 C CA . MET A 1 166 ? -19.854 -0.880 21.620 1.00 87.62 166 MET A CA 1
ATOM 1281 C C . MET A 1 166 ? -20.945 -1.032 20.567 1.00 87.62 166 MET A C 1
ATOM 1283 O O . MET A 1 166 ? -20.625 -1.155 19.387 1.00 87.62 166 MET A O 1
ATOM 1287 N N . ASN A 1 167 ? -22.211 -1.021 20.987 1.00 89.69 167 ASN A N 1
ATOM 1288 C CA . ASN A 1 167 ? -23.337 -1.142 20.068 1.00 89.69 167 ASN A CA 1
ATOM 1289 C C . ASN A 1 167 ? -23.368 0.043 19.100 1.00 89.69 167 ASN A C 1
ATOM 1291 O O . ASN A 1 167 ? -23.377 -0.185 17.898 1.00 89.69 167 ASN A O 1
ATOM 1295 N N . LYS A 1 168 ? -23.198 1.282 19.590 1.00 90.00 168 LYS A N 1
ATOM 1296 C CA . LYS A 1 168 ? -23.068 2.469 18.723 1.00 90.00 168 LYS A CA 1
ATOM 1297 C C . LYS A 1 168 ? -21.954 2.317 17.678 1.00 90.00 168 LYS A C 1
ATOM 1299 O O . LYS A 1 168 ? -22.155 2.634 16.512 1.00 90.00 168 LYS A O 1
ATOM 1304 N N . ILE A 1 169 ? -20.776 1.830 18.081 1.00 89.44 169 ILE A N 1
ATOM 1305 C CA . ILE A 1 169 ? -19.654 1.615 17.151 1.00 89.44 169 ILE A CA 1
ATOM 1306 C C . ILE A 1 169 ? -20.009 0.539 16.116 1.00 89.44 169 ILE A C 1
ATOM 1308 O O . ILE A 1 169 ? -19.733 0.724 14.932 1.00 89.44 169 ILE A O 1
ATOM 1312 N N . ARG A 1 170 ? -20.617 -0.575 16.540 1.00 88.69 170 ARG A N 1
ATOM 1313 C CA . ARG A 1 170 ? -21.031 -1.654 15.632 1.00 88.69 170 ARG A CA 1
ATOM 1314 C C . ARG A 1 170 ? -22.101 -1.199 14.648 1.00 88.69 170 ARG A C 1
ATOM 1316 O O . ARG A 1 170 ? -21.963 -1.511 13.471 1.00 88.69 170 ARG A O 1
ATOM 1323 N N . ASP A 1 171 ? -23.093 -0.440 15.099 1.00 90.31 171 ASP A N 1
ATOM 1324 C CA . ASP A 1 171 ? -24.181 0.064 14.259 1.00 90.31 171 ASP A CA 1
ATOM 1325 C C . ASP A 1 171 ? -23.643 0.984 13.153 1.00 90.31 171 ASP A C 1
ATOM 1327 O O . ASP A 1 171 ? -23.981 0.818 11.982 1.00 90.31 171 ASP A O 1
ATOM 1331 N N . GLU A 1 172 ? -22.724 1.893 13.491 1.00 88.06 172 GLU A N 1
ATOM 1332 C CA . GLU A 1 172 ? -22.058 2.780 12.525 1.00 88.06 172 GLU A CA 1
ATOM 1333 C C . GLU A 1 172 ? -21.190 2.005 11.521 1.00 88.06 172 GLU A C 1
ATOM 1335 O O . GLU A 1 172 ? -21.224 2.254 10.314 1.00 88.06 172 GLU A O 1
ATOM 1340 N N . VAL A 1 173 ? -20.426 1.016 11.995 1.00 87.81 173 VAL A N 1
ATOM 1341 C CA . VAL A 1 173 ? -19.612 0.143 11.131 1.00 87.81 173 VAL A CA 1
ATOM 1342 C C . VAL A 1 173 ? -20.507 -0.690 10.203 1.00 87.81 173 VAL A C 1
ATOM 1344 O O . VAL A 1 173 ? -20.210 -0.820 9.010 1.00 87.81 173 VAL A O 1
ATOM 1347 N N . GLN A 1 174 ? -21.622 -1.210 10.717 1.00 86.50 174 GLN A N 1
ATOM 1348 C CA . GLN A 1 174 ? -22.592 -1.996 9.960 1.00 86.50 174 GLN A CA 1
ATOM 1349 C C . GLN A 1 174 ? -23.336 -1.143 8.926 1.00 86.50 174 GLN A C 1
ATOM 1351 O O . GLN A 1 174 ? -23.537 -1.607 7.802 1.00 86.50 174 GLN A O 1
ATOM 1356 N N . ALA A 1 175 ? -23.669 0.112 9.242 1.00 86.31 175 ALA A N 1
ATOM 1357 C CA . ALA A 1 175 ? -24.270 1.057 8.298 1.00 86.31 175 ALA A CA 1
ATOM 1358 C C . ALA A 1 175 ? -23.371 1.322 7.074 1.00 86.31 175 ALA A C 1
ATOM 1360 O O . ALA A 1 175 ? -23.859 1.562 5.968 1.00 86.31 175 ALA A O 1
ATOM 1361 N N . LEU A 1 176 ? -22.049 1.217 7.240 1.00 80.88 176 LEU A N 1
ATOM 1362 C CA . LEU A 1 176 ? -21.073 1.322 6.149 1.00 80.88 176 LEU A CA 1
ATOM 1363 C C . LEU A 1 176 ? -20.868 0.010 5.378 1.00 80.88 176 LEU A C 1
ATOM 1365 O O . LEU A 1 176 ? -20.173 0.002 4.358 1.00 80.88 176 LEU A O 1
ATOM 1369 N N . GLY A 1 177 ? -21.451 -1.093 5.851 1.00 78.25 177 GLY A N 1
ATOM 1370 C CA . GLY A 1 177 ? -21.235 -2.438 5.320 1.00 78.25 177 GLY A CA 1
ATOM 1371 C C . GLY A 1 177 ? -19.870 -3.026 5.678 1.00 78.25 177 GLY A C 1
ATOM 1372 O O . GLY A 1 177 ? -19.467 -4.017 5.076 1.00 78.25 177 GLY A O 1
ATOM 1373 N N . ALA A 1 178 ? -19.138 -2.427 6.620 1.00 80.06 178 ALA A N 1
ATOM 1374 C CA . ALA A 1 178 ? -17.877 -2.965 7.113 1.00 80.06 178 ALA A CA 1
ATOM 1375 C C . ALA A 1 178 ? -18.132 -4.149 8.062 1.00 80.06 178 ALA A C 1
ATOM 1377 O O . ALA A 1 178 ? -19.146 -4.197 8.760 1.00 80.06 178 ALA A O 1
ATOM 1378 N N . ARG A 1 179 ? -17.218 -5.126 8.083 1.00 78.56 179 ARG A N 1
ATOM 1379 C CA . ARG A 1 179 ? -17.365 -6.355 8.879 1.00 78.56 179 ARG A CA 1
ATOM 1380 C C . ARG A 1 179 ? -16.330 -6.406 10.000 1.00 78.56 179 ARG A C 1
ATOM 1382 O O . ARG A 1 179 ? -15.166 -6.058 9.806 1.00 78.56 179 ARG A O 1
ATOM 1389 N N . GLU A 1 180 ? -16.755 -6.880 11.168 1.00 82.81 180 GLU A N 1
ATOM 1390 C CA . GLU A 1 180 ? -15.854 -7.255 12.261 1.00 82.81 180 GLU A CA 1
ATOM 1391 C C . GLU A 1 180 ? -15.090 -8.532 11.850 1.00 82.81 180 GLU A C 1
ATOM 1393 O O . GLU A 1 180 ? -15.690 -9.583 11.616 1.00 82.81 180 GLU A O 1
ATOM 1398 N N . VAL A 1 181 ? -13.768 -8.419 11.670 1.00 73.81 181 VAL A N 1
ATOM 1399 C CA . VAL A 1 181 ? -12.900 -9.504 11.155 1.00 73.81 181 VAL A CA 1
ATOM 1400 C C . VAL A 1 181 ? -12.558 -10.507 12.247 1.00 73.81 181 VAL A C 1
ATOM 1402 O O . VAL A 1 181 ? -12.412 -11.701 11.996 1.00 73.81 181 VAL A O 1
ATOM 1405 N N . THR A 1 182 ? -12.388 -10.013 13.468 1.00 74.62 182 THR A N 1
ATOM 1406 C CA . THR A 1 182 ? -12.032 -10.804 14.645 1.00 74.62 182 THR A CA 1
ATOM 1407 C C . THR A 1 182 ? -12.994 -10.423 15.754 1.00 74.62 182 THR A C 1
ATOM 1409 O O . THR A 1 182 ? -13.208 -9.221 15.923 1.00 74.62 182 THR A O 1
ATOM 1412 N N . PRO A 1 183 ? -13.539 -11.390 16.515 1.00 73.88 183 PRO A N 1
ATOM 1413 C CA . PRO A 1 183 ? -14.356 -11.058 17.671 1.00 73.88 183 PRO A CA 1
ATOM 1414 C C . PRO A 1 183 ? -13.571 -10.157 18.624 1.00 73.88 183 PRO A C 1
ATOM 1416 O O . PRO A 1 183 ? -12.367 -10.354 18.824 1.00 73.88 183 PRO A O 1
ATOM 1419 N N . ALA A 1 184 ? -14.267 -9.176 19.195 1.00 77.19 184 ALA A N 1
ATOM 1420 C CA . ALA A 1 184 ? -13.743 -8.314 20.242 1.00 77.19 184 ALA A CA 1
ATOM 1421 C C . ALA A 1 184 ? -12.965 -9.127 21.299 1.00 77.19 184 ALA A C 1
ATOM 1423 O O . ALA A 1 184 ? -13.491 -10.075 21.883 1.00 77.19 184 ALA A O 1
ATOM 1424 N N . ASN A 1 185 ? -11.698 -8.770 21.513 1.00 77.31 185 ASN A N 1
ATOM 1425 C CA . ASN A 1 185 ? -10.795 -9.456 22.432 1.00 77.31 185 ASN A CA 1
ATOM 1426 C C . ASN A 1 185 ? -10.396 -8.518 23.575 1.00 77.31 185 ASN A C 1
ATOM 1428 O O . ASN A 1 185 ? -9.772 -7.477 23.340 1.00 77.31 185 ASN A O 1
ATOM 1432 N N . GLY A 1 186 ? -10.746 -8.902 24.801 1.00 79.31 186 GLY A N 1
ATOM 1433 C CA . GLY A 1 186 ? -10.373 -8.197 26.019 1.00 79.31 186 GLY A CA 1
ATOM 1434 C C . GLY A 1 186 ? -11.438 -8.258 27.109 1.00 79.31 186 GLY A C 1
ATOM 1435 O O . GLY A 1 186 ? -12.464 -8.919 26.965 1.00 79.31 186 GLY A O 1
ATOM 1436 N N . ASP A 1 187 ? -11.186 -7.527 28.192 1.00 76.94 187 ASP A N 1
ATOM 1437 C CA . ASP A 1 187 ? -12.098 -7.417 29.331 1.00 76.94 187 ASP A CA 1
ATOM 1438 C C . ASP A 1 187 ? -12.899 -6.111 29.249 1.00 76.94 187 ASP A C 1
ATOM 1440 O O . ASP A 1 187 ? -12.333 -5.021 29.066 1.00 76.94 187 ASP A O 1
ATOM 1444 N N . LEU A 1 188 ? -14.217 -6.204 29.445 1.00 73.94 188 LEU A N 1
ATOM 1445 C CA . LEU A 1 188 ? -15.096 -5.041 29.587 1.00 73.94 188 LEU A CA 1
ATOM 1446 C C . LEU A 1 188 ? -14.598 -4.141 30.733 1.00 73.94 188 LEU A C 1
ATOM 1448 O O . LEU A 1 188 ? -14.336 -4.602 31.841 1.00 73.94 188 LEU A O 1
ATOM 1452 N N . GLY A 1 189 ? -14.417 -2.846 30.453 1.00 67.44 189 GLY A N 1
ATOM 1453 C CA . GLY A 1 189 ? -13.945 -1.859 31.434 1.00 67.44 189 GLY A CA 1
ATOM 1454 C C . GLY A 1 189 ? -12.426 -1.813 31.671 1.00 67.44 189 GLY A C 1
ATOM 1455 O O . GLY A 1 189 ? -11.963 -0.939 32.411 1.00 67.44 189 GLY A O 1
ATOM 1456 N N . ARG A 1 190 ? -11.627 -2.686 31.034 1.00 81.19 190 ARG A N 1
ATOM 1457 C CA . ARG A 1 190 ? -10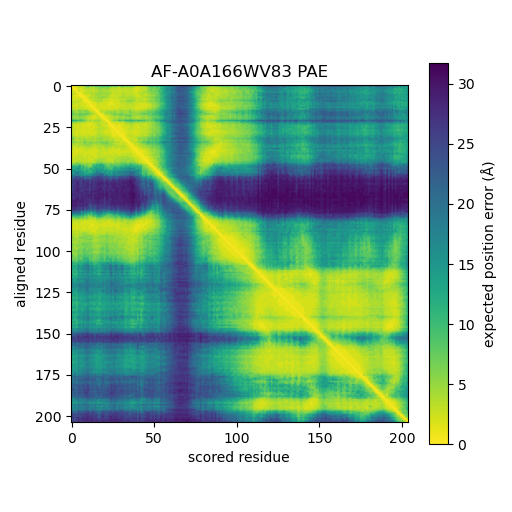.152 -2.578 30.997 1.00 81.19 190 ARG A CA 1
ATOM 1458 C C . ARG A 1 190 ? -9.672 -2.201 29.602 1.00 81.19 190 ARG A C 1
ATOM 1460 O O . ARG A 1 190 ? -9.779 -1.038 29.223 1.00 81.19 190 ARG A O 1
ATOM 1467 N N . THR A 1 191 ? -9.158 -3.168 28.852 1.00 84.94 191 THR A N 1
ATOM 1468 C CA . THR A 1 191 ? -8.672 -2.987 27.490 1.00 84.94 191 THR A CA 1
ATOM 1469 C C . THR A 1 191 ? -9.406 -3.972 26.605 1.00 84.94 191 THR A C 1
ATOM 1471 O O . THR A 1 191 ? -9.319 -5.176 26.833 1.00 84.94 191 THR A O 1
ATOM 1474 N N . MET A 1 192 ? -10.099 -3.456 25.598 1.00 87.62 192 MET A N 1
ATOM 1475 C CA . MET A 1 192 ? -10.804 -4.233 24.588 1.00 87.62 192 MET A CA 1
ATOM 1476 C C . MET A 1 192 ? -10.281 -3.851 23.211 1.00 87.62 192 MET A C 1
ATOM 1478 O O . MET A 1 192 ? -10.077 -2.672 22.925 1.00 87.62 192 MET A O 1
ATOM 1482 N N . ARG A 1 193 ? -10.066 -4.841 22.349 1.00 89.94 193 ARG A N 1
ATOM 1483 C CA . ARG A 1 193 ? -9.610 -4.636 20.974 1.00 89.94 193 ARG A CA 1
ATOM 1484 C C . ARG A 1 193 ? -10.648 -5.170 20.003 1.00 89.94 193 ARG A C 1
ATOM 1486 O O . ARG A 1 193 ? -11.058 -6.319 20.127 1.00 89.94 193 ARG A O 1
ATOM 1493 N N . MET A 1 194 ? -11.038 -4.356 19.032 1.00 89.25 194 MET A N 1
ATOM 1494 C CA . MET A 1 194 ? -11.971 -4.725 17.968 1.00 89.25 194 MET A CA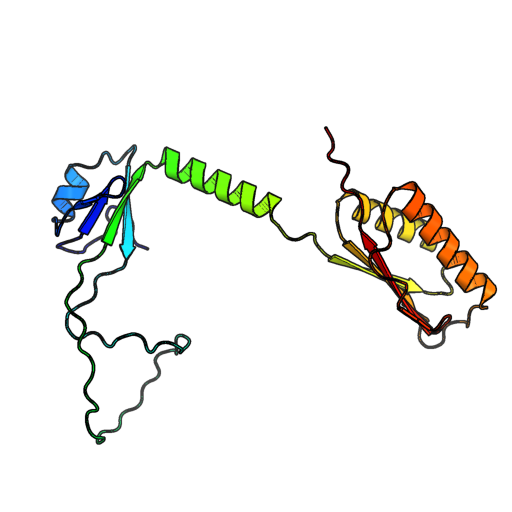 1
ATOM 1495 C C . MET A 1 194 ? -11.308 -4.493 16.614 1.00 89.25 194 MET A C 1
ATOM 1497 O O . MET A 1 194 ? -10.669 -3.463 16.413 1.00 89.25 194 MET A O 1
ATOM 1501 N N . ASN A 1 195 ? -11.449 -5.436 15.686 1.00 90.69 195 ASN A N 1
ATOM 1502 C CA . ASN A 1 195 ? -10.850 -5.336 14.355 1.00 90.69 195 ASN A CA 1
ATOM 1503 C C . ASN A 1 195 ? -11.942 -5.209 13.297 1.00 90.69 195 ASN A C 1
ATOM 1505 O O . ASN A 1 195 ? -12.758 -6.117 13.130 1.00 90.69 195 ASN A O 1
ATOM 1509 N N . PHE A 1 196 ? -11.908 -4.117 12.543 1.00 89.31 196 PHE A N 1
ATOM 1510 C CA . PHE A 1 196 ? -12.868 -3.808 11.492 1.00 89.31 196 PHE A CA 1
ATOM 1511 C C . PHE A 1 196 ? -12.187 -3.770 10.124 1.00 89.31 196 PHE A C 1
ATOM 1513 O O . PHE A 1 196 ? -11.088 -3.229 9.971 1.00 89.31 196 PHE A O 1
ATOM 1520 N N . GLU A 1 197 ? -12.854 -4.317 9.114 1.00 85.94 197 GLU A N 1
ATOM 1521 C CA . GLU A 1 197 ? -12.433 -4.230 7.716 1.00 85.94 197 GLU A CA 1
ATOM 1522 C C . GLU A 1 197 ? -13.556 -3.628 6.880 1.00 85.94 197 GLU A C 1
ATOM 1524 O O . GLU A 1 197 ? -14.697 -4.097 6.891 1.00 85.94 197 GLU A O 1
ATOM 1529 N N . GLY A 1 198 ? -13.225 -2.536 6.188 1.00 77.31 198 GLY A N 1
ATOM 1530 C CA . GLY A 1 198 ? -14.146 -1.855 5.293 1.00 77.31 198 GLY A CA 1
ATOM 1531 C C . GLY A 1 198 ? -14.289 -2.620 3.989 1.00 77.31 198 GLY A C 1
ATOM 1532 O O . GLY A 1 198 ? -13.297 -3.067 3.412 1.00 77.31 198 GLY A O 1
ATOM 1533 N N . VAL A 1 199 ? -15.517 -2.734 3.488 1.00 69.88 199 VAL A N 1
ATOM 1534 C CA . VAL A 1 199 ? -15.744 -3.189 2.118 1.00 69.88 199 VAL A CA 1
ATOM 1535 C C . VAL A 1 199 ? -15.345 -2.029 1.219 1.00 69.88 199 VAL A C 1
ATOM 1537 O O . VAL A 1 199 ? -16.049 -1.022 1.150 1.00 69.88 199 VAL A O 1
ATOM 1540 N N . ALA A 1 200 ? -14.185 -2.136 0.569 1.00 60.94 200 ALA A N 1
ATOM 1541 C CA . ALA A 1 200 ? -13.775 -1.174 -0.441 1.00 60.94 200 ALA A CA 1
ATOM 1542 C C . ALA A 1 200 ? -14.838 -1.182 -1.547 1.00 60.94 200 ALA A C 1
ATOM 1544 O O . ALA A 1 200 ? -14.845 -2.063 -2.408 1.00 60.94 200 ALA A O 1
ATOM 1545 N N . LYS A 1 201 ? -15.775 -0.228 -1.506 1.00 58.25 201 LYS A N 1
ATOM 1546 C CA . LYS A 1 201 ? -16.677 0.014 -2.627 1.00 58.25 201 LYS A CA 1
ATOM 1547 C C . LYS A 1 201 ? -15.770 0.398 -3.789 1.00 58.25 201 LYS A C 1
ATOM 1549 O O . LYS A 1 201 ? -15.221 1.498 -3.791 1.00 58.25 201 LYS A O 1
ATOM 1554 N N . LYS A 1 202 ? -15.556 -0.526 -4.734 1.00 48.03 202 LYS A N 1
ATOM 1555 C CA . LYS A 1 202 ? -14.987 -0.196 -6.042 1.00 48.03 202 LYS A CA 1
ATOM 1556 C C . LYS A 1 202 ? -15.896 0.893 -6.601 1.00 48.03 202 LYS A C 1
ATOM 1558 O O . LYS A 1 202 ? -17.017 0.588 -6.998 1.00 48.03 202 LYS A O 1
ATOM 1563 N N . GLN A 1 203 ? -15.468 2.152 -6.520 1.00 46.84 203 GLN A N 1
ATOM 1564 C CA . GLN A 1 203 ? -16.134 3.221 -7.247 1.00 46.84 203 GLN A CA 1
ATOM 1565 C C . GLN A 1 203 ? -16.030 2.821 -8.718 1.00 46.84 203 GLN A C 1
ATOM 1567 O O . GLN A 1 203 ? -14.926 2.722 -9.251 1.00 46.84 203 GLN A O 1
ATOM 1572 N N . THR A 1 204 ? -17.171 2.409 -9.268 1.00 34.78 204 THR A N 1
ATOM 1573 C CA . THR A 1 204 ? -17.374 2.196 -10.701 1.00 34.78 204 THR A CA 1
ATOM 1574 C C . THR A 1 204 ? -17.451 3.553 -11.371 1.00 34.78 204 THR A C 1
ATOM 1576 O O . THR A 1 204 ? -18.046 4.460 -10.743 1.00 34.78 204 THR A O 1
#

Nearest PDB structures (foldseek):
  5lmr-assembly1_X  TM=6.957E-01  e=5.473E-10  Thermus thermophilus HB8
  7po1-assembly1_8  TM=5.816E-01  e=1.081E-09  Homo sapiens
  1tig-assembly1_A  TM=8.021E-01  e=1.507E-06  Geobacillus stearothermophilus
  6nf8-assembly1_z  TM=5.539E-01  e=3.055E-08  Homo sapiens
  2crq-assembly1_A  TM=6.933E-01  e=1.814E-06  Mus musculus

Solvent-accessible surface area (backbone atoms only — not comparable to full-atom values): 12026 Å² total; per-residue (Å²): 119,52,46,54,87,65,53,75,59,71,47,26,27,39,34,49,96,88,44,76,44,66,79,38,44,43,69,62,53,59,70,72,48,52,78,86,52,36,43,44,35,45,78,40,75,65,40,62,64,59,46,79,67,79,66,93,85,68,78,92,74,80,91,76,89,82,90,83,87,89,77,82,83,73,83,73,73,65,38,73,69,37,63,20,35,28,32,62,41,46,52,66,58,53,49,50,54,49,48,50,53,52,49,53,50,61,72,68,44,76,67,54,75,43,81,43,80,46,49,71,76,58,50,73,72,58,47,54,53,51,49,53,51,50,52,58,40,22,66,69,34,22,33,37,38,38,36,38,30,62,58,92,91,49,75,85,56,55,70,68,59,52,50,51,52,50,48,54,53,49,52,57,40,47,75,68,60,29,44,75,78,46,79,72,49,66,47,91,82,45,50,32,38,38,35,39,37,27,57,55,74,78,82,124

InterPro domains:
  IPR001288 Translation initiation factor 3 [PTHR10938] (87-196)
  IPR019815 Translation initiation factor 3, C-terminal [PF00707] (112-195)
  IPR036788 Translation initiation factor 3 (IF-3), C-terminal domain superfamily [G3DSA:3.30.110.10] (106-201)
  IPR036788 Translation initiation factor 3 (IF-3), C-terminal domain superfamily [SSF55200] (112-195)

Sequence (204 aa):
MPQDFEITDPKIMVLENGSVAGPLTTKYVLSKLDVKTESLRMIRPYVPKGSPLPRKGGKAATAEDGGGEDGEAAAATTQEEQFALCEIVNKKEAFQKEQERKQLKKENAKPKTKEMELTWAISEHDLQTKLRQLTGFLNKGMKVQLVLGTKRGGRKVDEETAKALMNKIRDEVQALGAREVTPANGDLGRTMRMNFEGVAKKQT

Radius of gyration: 30.55 Å; Cα contacts (8 Å, |Δi|>4): 293; chains: 1; bounding box: 73×44×71 Å

Organism: NCBI:txid1081107

pLDDT: mean 79.38, std 17.67, range [26.7, 93.75]

Mean predicted aligned error: 13.61 Å

Secondary structure (DSSP, 8-state):
--BGGG---SSEEEEETTEEEEEE-HHHHHHHS-TTTEEEEEEE--B-TTPPPPPTT---PPP--------------PPPPBPEEEEEEEHHHHHHHHHHHHHHHHHTSPPPEEEEEEETT--HHHHHHHHHHHHHHHTTT-EEEEEEE--TTPPPPPHHHHHHHHHHHHHHHHHTT-EEEEEEEE-TTS-EEEEEE-------

Foldseek 3Di:
DDKQPSPPFQWAWEAEPNDTDGTDGSVVVSVVDDPVFKMKAWPFAWDAWQDADDDVPDDDDDDDDDDDDDDDDDDGPIDDTDHTYIYIDTPVVVVVVVVVVVVVCVVPPPAAEEEDEDELPDDPVVLVVSLVVVLVSLLVQHKYKYKYAHDDVHDQDDLVSLVVSVVVSVVSCVVQVKDFPDPWDDDRRHIIITMITHDHPPPD